Protein AF-A0A1E3P5J4-F1 (afdb_monomer)

Structure (mmCIF, N/CA/C/O backbone):
data_AF-A0A1E3P5J4-F1
#
_entry.id   AF-A0A1E3P5J4-F1
#
loop_
_atom_site.group_PDB
_atom_site.id
_atom_site.type_symbol
_atom_site.label_atom_id
_atom_site.label_alt_id
_atom_site.label_comp_id
_atom_site.label_asym_id
_atom_site.label_entity_id
_atom_site.label_seq_id
_atom_site.pdbx_PDB_ins_code
_atom_site.Cartn_x
_atom_site.Cartn_y
_atom_site.Cartn_z
_atom_site.occupancy
_atom_site.B_iso_or_equiv
_atom_site.auth_seq_id
_atom_site.auth_comp_id
_atom_site.auth_asym_id
_atom_site.auth_atom_id
_atom_site.pdbx_PDB_model_num
ATOM 1 N N . MET A 1 1 ? -17.121 1.566 -19.639 1.00 34.41 1 MET A N 1
ATOM 2 C CA . MET A 1 1 ? -15.953 2.355 -20.087 1.00 34.41 1 MET A CA 1
ATOM 3 C C . MET A 1 1 ? -14.771 1.405 -20.133 1.00 34.41 1 MET A C 1
ATOM 5 O O . MET A 1 1 ? -14.466 0.822 -19.104 1.00 34.41 1 MET A O 1
ATOM 9 N N . ALA A 1 2 ? -14.183 1.159 -21.303 1.00 30.84 2 ALA A N 1
ATOM 10 C CA . ALA A 1 2 ? -12.988 0.322 -21.404 1.00 30.84 2 ALA A CA 1
ATOM 11 C C . ALA A 1 2 ? -11.868 0.930 -20.544 1.00 30.84 2 ALA A C 1
ATOM 13 O O . ALA A 1 2 ? -11.577 2.123 -20.678 1.00 30.84 2 ALA A O 1
ATOM 14 N N . SER A 1 3 ? -11.280 0.140 -19.642 1.00 45.34 3 SER A N 1
ATOM 15 C CA . SER A 1 3 ? -10.138 0.569 -18.835 1.00 45.34 3 SER A CA 1
ATOM 16 C C . SER A 1 3 ? -9.014 1.037 -19.769 1.00 45.34 3 SER A C 1
ATOM 18 O O . SER A 1 3 ? -8.810 0.479 -20.851 1.00 45.34 3 SER A O 1
ATOM 20 N N . GLN A 1 4 ? -8.270 2.080 -19.383 1.00 46.00 4 GLN A N 1
ATOM 21 C CA . GLN A 1 4 ? -7.175 2.638 -20.196 1.00 46.00 4 GLN A CA 1
ATOM 22 C C . GLN A 1 4 ? -6.107 1.591 -20.595 1.00 46.00 4 GLN A C 1
ATOM 24 O O . GLN A 1 4 ? -5.319 1.845 -21.505 1.00 46.00 4 GLN A O 1
ATOM 29 N N . ASN A 1 5 ? -6.124 0.407 -19.974 1.00 42.97 5 ASN A N 1
ATOM 30 C CA . ASN A 1 5 ? -5.279 -0.741 -20.286 1.00 42.97 5 ASN A CA 1
ATOM 31 C C . ASN A 1 5 ? -5.562 -1.359 -21.672 1.00 42.97 5 ASN A C 1
ATOM 33 O O . ASN A 1 5 ? -4.626 -1.811 -22.328 1.00 42.97 5 ASN A O 1
ATOM 37 N N . GLN A 1 6 ? -6.800 -1.320 -22.187 1.00 40.31 6 GLN A N 1
ATOM 38 C CA . GLN A 1 6 ? -7.108 -1.910 -23.504 1.00 40.31 6 GLN A CA 1
ATOM 39 C C . GLN A 1 6 ? -6.470 -1.153 -24.682 1.00 40.31 6 GLN A C 1
ATOM 41 O O . GLN A 1 6 ? -6.195 -1.752 -25.718 1.00 40.31 6 GLN A O 1
ATOM 46 N N . LYS A 1 7 ? -6.167 0.147 -24.534 1.00 42.50 7 LYS A N 1
ATOM 47 C CA . LYS A 1 7 ? -5.576 0.965 -25.614 1.00 42.50 7 LYS A CA 1
ATOM 48 C C . LYS A 1 7 ? -4.136 0.593 -25.982 1.00 42.50 7 LYS A C 1
ATOM 50 O O . LYS A 1 7 ? -3.638 1.076 -26.993 1.00 42.50 7 LYS A O 1
ATOM 55 N N . PHE A 1 8 ? -3.477 -0.241 -25.186 1.00 46.59 8 PHE A N 1
ATOM 56 C CA . PHE A 1 8 ? -2.072 -0.606 -25.372 1.00 46.59 8 PHE A CA 1
ATOM 57 C C . PHE A 1 8 ? -1.866 -2.107 -25.643 1.00 46.59 8 PHE A C 1
ATOM 59 O O . PHE A 1 8 ? -0.727 -2.560 -25.665 1.00 46.59 8 PHE A O 1
ATOM 66 N N . GLY A 1 9 ? -2.941 -2.879 -25.863 1.00 41.19 9 GLY A N 1
ATOM 67 C CA . GLY A 1 9 ? -2.842 -4.312 -26.177 1.00 41.19 9 GLY A CA 1
ATOM 68 C C . GLY A 1 9 ? -2.413 -5.195 -25.000 1.00 41.19 9 GLY A C 1
ATOM 69 O O . GLY A 1 9 ? -1.911 -6.293 -25.216 1.00 41.19 9 GLY A O 1
ATOM 70 N N . PHE A 1 10 ? -2.584 -4.724 -23.761 1.00 56.28 10 PHE A N 1
ATOM 71 C CA . PHE A 1 10 ? -2.204 -5.477 -22.569 1.00 56.28 10 PHE A CA 1
ATOM 72 C C . PHE A 1 10 ? -3.157 -6.645 -22.303 1.00 56.28 10 PHE A C 1
ATOM 74 O O . PHE A 1 10 ? -4.375 -6.457 -22.257 1.00 56.28 10 PHE A O 1
ATOM 81 N N . GLY A 1 11 ? -2.592 -7.824 -22.027 1.00 57.69 11 GLY A N 1
ATOM 82 C CA . GLY A 1 11 ? -3.281 -8.834 -21.230 1.00 57.69 11 GLY A CA 1
ATOM 83 C C . GLY A 1 11 ? -3.571 -8.223 -19.862 1.00 57.69 11 GLY A C 1
ATOM 84 O O . GLY A 1 11 ? -2.660 -7.794 -19.156 1.00 57.69 11 GLY A O 1
ATOM 85 N N . ASN A 1 12 ? -4.846 -8.088 -19.516 1.00 70.00 12 ASN A N 1
ATOM 86 C CA . ASN A 1 12 ? -5.285 -7.394 -18.308 1.00 70.00 12 ASN A CA 1
ATOM 87 C C . ASN A 1 12 ? -5.157 -8.301 -17.070 1.00 70.00 12 ASN A C 1
ATOM 89 O O . ASN A 1 12 ? -6.030 -8.269 -16.227 1.00 70.00 12 ASN A O 1
ATOM 93 N N . GLU A 1 13 ? -4.129 -9.149 -16.992 1.00 88.31 13 GLU A N 1
ATOM 94 C CA . GLU A 1 13 ? -4.057 -10.274 -16.041 1.00 88.31 13 GLU A CA 1
ATOM 95 C C . GLU A 1 13 ? -3.373 -9.911 -14.711 1.00 88.31 13 GLU A C 1
ATOM 97 O O . GLU A 1 13 ? -3.493 -10.639 -13.736 1.00 88.31 13 GLU A O 1
ATOM 102 N N . VAL A 1 14 ? -2.657 -8.780 -14.652 1.00 93.25 14 VAL A N 1
ATOM 103 C CA . VAL A 1 14 ? -1.936 -8.333 -13.441 1.00 93.25 14 VAL A CA 1
ATOM 104 C C . VAL A 1 14 ? -2.546 -7.061 -12.853 1.00 93.25 14 VAL A C 1
ATOM 106 O O . VAL A 1 14 ? -2.815 -6.986 -11.661 1.00 93.25 14 VAL A O 1
ATOM 109 N N . PHE A 1 15 ? -2.780 -6.033 -13.671 1.00 94.50 15 PHE A N 1
ATOM 110 C CA . PHE A 1 15 ? -3.355 -4.760 -13.218 1.00 94.50 15 PHE A CA 1
ATOM 111 C C . PHE A 1 15 ? -4.846 -4.707 -13.535 1.00 94.50 15 PHE A C 1
ATOM 113 O O . PHE A 1 15 ? -5.237 -5.019 -14.657 1.00 94.50 15 PHE A O 1
ATOM 120 N N . GLY A 1 16 ? -5.669 -4.198 -12.615 1.00 94.12 16 GLY A N 1
ATOM 121 C CA . GLY A 1 16 ? -7.100 -4.036 -12.898 1.00 94.12 16 GLY A CA 1
ATOM 122 C C . GLY A 1 16 ? -7.952 -5.278 -12.644 1.00 94.12 16 GLY A C 1
ATOM 123 O O . GLY A 1 16 ? -9.102 -5.291 -13.073 1.00 94.12 16 GLY A O 1
ATOM 124 N N . VAL A 1 17 ? -7.398 -6.314 -12.011 1.00 95.44 17 VAL A N 1
ATOM 125 C CA . VAL A 1 17 ? -8.073 -7.591 -11.722 1.00 95.44 17 VAL A CA 1
ATOM 126 C C . VAL A 1 17 ? -8.110 -7.875 -10.226 1.00 95.44 17 VAL A C 1
ATOM 128 O O . VAL A 1 17 ? -7.337 -7.265 -9.477 1.00 95.44 17 VAL A O 1
ATOM 131 N N . PRO A 1 18 ? -8.996 -8.778 -9.766 1.00 96.25 18 PRO A N 1
ATOM 132 C CA . PRO A 1 18 ? -9.008 -9.224 -8.382 1.00 96.25 18 PRO A CA 1
ATOM 133 C C . PRO A 1 18 ? -7.619 -9.656 -7.902 1.00 96.25 18 PRO A C 1
ATOM 135 O O . PRO A 1 18 ? -6.844 -10.264 -8.642 1.00 96.25 18 PRO A O 1
ATOM 138 N N . LEU A 1 19 ? -7.310 -9.349 -6.640 1.00 96.50 19 LEU A N 1
ATOM 139 C CA . LEU A 1 19 ? -5.984 -9.581 -6.063 1.00 96.50 19 LEU A CA 1
ATOM 140 C C . LEU A 1 19 ? -5.521 -11.041 -6.214 1.00 96.50 19 LEU A C 1
ATOM 142 O O . LEU A 1 19 ? -4.371 -11.276 -6.573 1.00 96.50 19 LEU A O 1
ATOM 146 N N . GLU A 1 20 ? -6.415 -12.003 -5.977 1.00 95.75 20 GLU A N 1
ATOM 147 C CA . GLU A 1 20 ? -6.115 -13.436 -6.097 1.00 95.75 20 GLU A CA 1
ATOM 148 C C . GLU A 1 20 ? -5.715 -13.824 -7.532 1.00 95.75 20 GLU A C 1
ATOM 150 O O . GLU A 1 20 ? -4.772 -14.586 -7.728 1.00 95.75 20 GLU A O 1
ATOM 155 N N . GLU A 1 21 ? -6.382 -13.264 -8.549 1.00 95.50 21 GLU A N 1
ATOM 156 C CA . GLU A 1 21 ? -6.058 -13.518 -9.961 1.00 95.50 21 GLU A CA 1
ATOM 157 C C . GLU A 1 21 ? -4.661 -12.993 -10.308 1.00 95.50 21 GLU A C 1
ATOM 159 O O . GLU A 1 21 ? -3.847 -13.729 -10.862 1.00 95.50 21 GLU A O 1
ATOM 164 N N . SER A 1 22 ? -4.344 -11.763 -9.890 1.00 96.44 22 SER A N 1
ATOM 165 C CA . SER A 1 22 ? -3.014 -11.165 -10.074 1.00 96.44 22 SER A CA 1
ATOM 166 C C . SER A 1 22 ? -1.903 -11.988 -9.401 1.00 96.44 22 SER A C 1
ATOM 168 O O . SER A 1 22 ? -0.845 -12.214 -9.995 1.00 96.44 22 SER A O 1
ATOM 170 N N . ILE A 1 23 ? -2.144 -12.490 -8.181 1.00 96.12 23 ILE A N 1
ATOM 171 C CA . ILE A 1 23 ? -1.198 -13.364 -7.465 1.00 96.12 23 ILE A CA 1
ATOM 172 C C . ILE A 1 23 ? -0.967 -14.664 -8.245 1.00 96.12 23 ILE A C 1
ATOM 174 O O . ILE A 1 23 ? 0.183 -15.057 -8.434 1.00 96.12 23 ILE A O 1
ATOM 178 N N . ASN A 1 24 ? -2.028 -15.301 -8.747 1.00 95.06 24 ASN A N 1
ATOM 179 C CA . ASN A 1 24 ? -1.923 -16.559 -9.494 1.00 95.06 24 ASN A CA 1
ATOM 180 C C . ASN A 1 24 ? -1.138 -16.420 -10.809 1.00 95.06 24 ASN A C 1
ATOM 182 O O . ASN A 1 24 ? -0.525 -17.386 -11.261 1.00 95.06 24 ASN A O 1
ATOM 186 N N . VAL A 1 25 ? -1.127 -15.227 -11.409 1.00 94.75 25 VAL A N 1
ATOM 187 C CA . VAL A 1 25 ? -0.332 -14.929 -12.609 1.00 94.75 25 VAL A CA 1
ATOM 188 C C . VAL A 1 25 ? 1.148 -14.787 -12.262 1.00 94.75 25 VAL A C 1
ATOM 190 O O . VAL A 1 25 ? 2.014 -15.383 -12.910 1.00 94.75 25 VAL A O 1
ATOM 193 N N . ALA A 1 26 ? 1.460 -14.004 -11.230 1.00 93.94 26 ALA A N 1
ATOM 194 C CA . ALA A 1 26 ? 2.830 -13.808 -10.789 1.00 93.94 26 ALA A CA 1
ATOM 195 C C . ALA A 1 26 ? 2.896 -13.484 -9.295 1.00 93.94 26 ALA A C 1
ATOM 197 O O . ALA A 1 26 ? 2.612 -12.364 -8.868 1.00 93.94 26 ALA A O 1
ATOM 198 N N . GLU A 1 27 ? 3.384 -14.442 -8.511 1.00 94.50 27 GLU A N 1
ATOM 199 C CA . GLU A 1 27 ? 3.564 -14.299 -7.069 1.00 94.50 27 GLU A CA 1
ATOM 200 C C . GLU A 1 27 ? 5.027 -14.102 -6.651 1.00 94.50 27 GLU A C 1
ATOM 202 O O . GLU A 1 27 ? 5.975 -14.541 -7.311 1.00 94.50 27 GLU A O 1
ATOM 207 N N . SER A 1 28 ? 5.191 -13.456 -5.502 1.00 92.56 28 SER A N 1
ATOM 208 C CA . SER A 1 28 ? 6.383 -13.506 -4.664 1.00 92.56 28 SER A CA 1
ATOM 209 C C . SER A 1 28 ? 6.003 -14.129 -3.327 1.00 92.56 28 SER A C 1
ATOM 211 O O . SER A 1 28 ? 5.015 -13.725 -2.709 1.00 92.56 28 SER A O 1
ATOM 213 N N . LEU A 1 29 ? 6.817 -15.072 -2.857 1.00 89.25 29 LEU A N 1
ATOM 214 C CA . LEU A 1 29 ? 6.670 -15.640 -1.520 1.00 89.25 29 LEU A CA 1
ATOM 215 C C . LEU A 1 29 ? 7.198 -14.645 -0.488 1.00 89.25 29 LEU A C 1
ATOM 217 O O . LEU A 1 29 ? 8.237 -14.014 -0.711 1.00 89.25 29 LEU A O 1
ATOM 221 N N . ILE A 1 30 ? 6.481 -14.497 0.623 1.00 79.69 30 ILE A N 1
ATOM 222 C CA . ILE A 1 30 ? 6.993 -13.786 1.788 1.00 79.69 30 ILE A CA 1
ATOM 223 C C . ILE A 1 30 ? 7.653 -14.809 2.708 1.00 79.69 30 ILE A C 1
ATOM 225 O O . ILE A 1 30 ? 7.014 -15.780 3.118 1.00 79.69 30 ILE A O 1
ATOM 229 N N . SER A 1 31 ? 8.931 -14.587 2.997 1.00 73.12 31 SER A N 1
ATOM 230 C CA . SER A 1 31 ? 9.792 -15.510 3.731 1.00 73.12 31 SER A CA 1
ATOM 231 C C . SER A 1 31 ? 10.394 -14.806 4.941 1.00 73.12 31 SER A C 1
ATOM 233 O O . SER A 1 31 ? 10.919 -13.701 4.795 1.00 73.12 31 SER A O 1
ATOM 235 N N . VAL A 1 32 ? 10.359 -15.451 6.106 1.00 64.56 32 VAL A N 1
ATOM 236 C CA . VAL A 1 32 ? 11.165 -15.068 7.280 1.00 64.56 32 VAL A CA 1
ATOM 237 C C . VAL A 1 32 ? 12.262 -16.118 7.459 1.00 64.56 32 VAL A C 1
ATOM 239 O O . VAL A 1 32 ? 11.981 -17.296 7.224 1.00 64.56 32 VAL A O 1
ATOM 242 N N . PRO A 1 33 ? 13.499 -15.737 7.828 1.00 55.31 33 PRO A N 1
ATOM 243 C CA . PRO A 1 33 ? 14.499 -16.708 8.261 1.00 55.31 33 PRO A CA 1
ATOM 244 C C . PRO A 1 33 ? 13.927 -17.555 9.402 1.00 55.31 33 PRO A C 1
ATOM 246 O O . PRO A 1 33 ? 13.362 -16.994 10.340 1.00 55.31 33 PRO A O 1
ATOM 249 N N . SER A 1 34 ? 14.028 -18.879 9.310 1.00 62.03 34 SER A N 1
ATOM 250 C CA . SER A 1 34 ? 13.709 -19.751 10.441 1.00 62.03 34 SER A CA 1
ATOM 251 C C . SER A 1 34 ? 14.885 -19.781 11.427 1.00 62.03 34 SER A C 1
ATOM 253 O O . SER A 1 34 ? 15.947 -19.207 11.172 1.00 62.03 34 SER A O 1
ATOM 255 N N . ASP A 1 35 ? 14.723 -20.477 12.555 1.00 65.50 35 ASP A N 1
ATOM 256 C CA . ASP A 1 35 ? 15.822 -20.738 13.497 1.00 65.50 35 ASP A CA 1
ATOM 257 C C . ASP A 1 35 ? 17.003 -21.496 12.849 1.00 65.50 35 ASP A C 1
ATOM 259 O O . ASP A 1 35 ? 18.100 -21.549 13.409 1.00 65.50 35 ASP A O 1
ATOM 263 N N . SER A 1 36 ? 16.801 -22.083 11.662 1.00 61.34 36 SER A N 1
ATOM 264 C CA . SER A 1 36 ? 17.858 -22.692 10.857 1.00 61.34 36 SER A CA 1
ATOM 265 C C . SER A 1 36 ? 18.334 -21.722 9.757 1.00 61.34 36 SER A C 1
ATOM 267 O O . SER A 1 36 ? 17.512 -21.247 8.977 1.00 61.34 36 SER A O 1
ATOM 269 N N . PRO A 1 37 ? 19.652 -21.465 9.620 1.00 57.34 37 PRO A N 1
ATOM 270 C CA . PRO A 1 37 ? 20.205 -20.463 8.692 1.00 57.34 37 PRO A CA 1
ATOM 271 C C . PRO A 1 37 ? 19.852 -20.643 7.207 1.00 57.34 37 PRO A C 1
ATOM 273 O O . PRO A 1 37 ? 19.920 -19.676 6.450 1.00 57.34 37 PRO A O 1
ATOM 276 N N . ASP A 1 38 ? 19.495 -21.865 6.800 1.00 59.72 38 ASP A N 1
ATOM 277 C CA . ASP A 1 38 ? 19.190 -22.240 5.413 1.00 59.72 38 ASP A CA 1
ATOM 278 C C . ASP A 1 38 ? 17.695 -22.512 5.171 1.00 59.72 38 ASP A C 1
ATOM 280 O O . ASP A 1 38 ? 17.310 -22.927 4.076 1.00 59.72 38 ASP A O 1
ATOM 284 N N . ASP A 1 39 ? 16.849 -22.303 6.181 1.00 50.03 39 ASP A N 1
ATOM 285 C CA . ASP A 1 39 ? 15.422 -22.587 6.106 1.00 50.03 39 ASP A CA 1
ATOM 286 C C . ASP A 1 39 ? 14.608 -21.303 6.287 1.00 50.03 39 ASP A C 1
ATOM 288 O O . ASP A 1 39 ? 14.939 -20.408 7.068 1.00 50.03 39 ASP A O 1
ATOM 292 N N . PHE A 1 40 ? 13.547 -21.185 5.499 1.00 57.50 40 PHE A N 1
ATOM 293 C CA . PHE A 1 40 ? 12.724 -19.989 5.435 1.00 57.50 40 PHE A CA 1
ATOM 294 C C . PHE A 1 40 ? 11.270 -20.374 5.644 1.00 57.50 40 PHE A C 1
ATOM 296 O O . PHE A 1 40 ? 10.701 -21.155 4.881 1.00 57.50 40 PHE A O 1
ATOM 303 N N . ILE A 1 41 ? 10.629 -19.763 6.636 1.00 58.44 41 ILE A N 1
ATOM 304 C CA . ILE A 1 41 ? 9.197 -19.941 6.843 1.00 58.44 41 ILE A CA 1
ATOM 305 C C . ILE A 1 41 ? 8.468 -19.059 5.831 1.00 58.44 41 ILE A C 1
ATOM 307 O O . ILE A 1 41 ? 8.491 -17.827 5.913 1.00 58.44 41 ILE A O 1
ATOM 311 N N . HIS A 1 42 ? 7.819 -19.699 4.858 1.00 64.38 42 HIS A N 1
ATOM 312 C CA . HIS A 1 42 ? 6.932 -19.031 3.911 1.00 64.38 42 HIS A CA 1
ATOM 313 C C . HIS A 1 42 ? 5.567 -18.788 4.564 1.00 64.38 42 HIS A C 1
ATOM 315 O O . HIS A 1 42 ? 4.799 -19.725 4.772 1.00 64.38 42 HIS A O 1
ATOM 321 N N . TYR A 1 43 ? 5.239 -17.534 4.871 1.00 72.00 43 TYR A N 1
ATOM 322 C CA . TYR A 1 43 ? 4.004 -17.186 5.593 1.00 72.00 43 TYR A CA 1
ATOM 323 C C . TYR A 1 43 ? 2.931 -16.535 4.708 1.00 72.00 43 TYR A C 1
ATOM 325 O O . TYR A 1 43 ? 1.805 -16.281 5.152 1.00 72.00 43 TYR A O 1
ATOM 333 N N . GLY A 1 44 ? 3.227 -16.303 3.426 1.00 83.75 44 GLY A N 1
ATOM 334 C CA . GLY A 1 44 ? 2.209 -15.873 2.478 1.00 83.75 44 GLY A CA 1
ATOM 335 C C . GLY A 1 44 ? 2.689 -15.599 1.067 1.00 83.75 44 GLY A C 1
ATOM 336 O O . GLY A 1 44 ? 3.877 -15.698 0.763 1.00 83.75 44 GLY A O 1
ATOM 337 N N . ARG A 1 45 ? 1.730 -15.264 0.202 1.00 93.00 45 ARG A N 1
ATOM 338 C CA . ARG A 1 45 ? 1.952 -14.973 -1.216 1.00 93.00 45 ARG A CA 1
ATOM 339 C C . ARG A 1 45 ? 1.410 -13.582 -1.504 1.00 93.00 45 ARG A C 1
ATOM 341 O O . ARG A 1 45 ? 0.322 -13.228 -1.061 1.00 93.00 45 ARG A O 1
ATOM 348 N N . ILE A 1 46 ? 2.189 -12.787 -2.220 1.00 96.38 46 ILE A N 1
ATOM 349 C CA . ILE A 1 46 ? 1.809 -11.439 -2.652 1.00 96.38 46 ILE A CA 1
ATOM 350 C C . ILE A 1 46 ? 2.112 -11.278 -4.139 1.00 96.38 46 ILE A C 1
ATOM 352 O O . ILE A 1 46 ? 2.908 -12.047 -4.681 1.00 96.38 46 ILE A O 1
ATOM 356 N N . PRO A 1 47 ? 1.546 -10.266 -4.815 1.00 97.44 47 PRO A N 1
ATOM 357 C CA . PRO A 1 47 ? 1.874 -10.000 -6.209 1.00 97.44 47 PRO A CA 1
ATOM 358 C C . PRO A 1 47 ? 3.378 -9.770 -6.380 1.00 97.44 47 PRO A C 1
ATOM 360 O O . PRO A 1 47 ? 3.989 -8.993 -5.637 1.00 97.44 47 PRO A O 1
ATOM 363 N N . LEU A 1 48 ? 3.978 -10.410 -7.384 1.00 96.81 48 LEU A N 1
ATOM 364 C CA . LEU A 1 48 ? 5.417 -10.356 -7.650 1.00 96.81 48 LEU A CA 1
ATOM 365 C C . LEU A 1 48 ? 5.929 -8.918 -7.753 1.00 96.81 48 LEU A C 1
ATOM 367 O O . LEU A 1 48 ? 6.988 -8.595 -7.213 1.00 96.81 48 LEU A O 1
ATOM 371 N N . LEU A 1 49 ? 5.165 -8.041 -8.410 1.00 97.25 49 LEU A N 1
ATOM 372 C CA . LEU A 1 49 ? 5.527 -6.633 -8.554 1.00 97.25 49 LEU A CA 1
ATOM 373 C C . LEU A 1 49 ? 5.630 -5.922 -7.203 1.00 97.25 49 LEU A C 1
ATOM 375 O O . LEU A 1 49 ? 6.526 -5.100 -7.025 1.00 97.25 49 LEU A O 1
ATOM 379 N N . VAL A 1 50 ? 4.755 -6.250 -6.245 1.00 97.94 50 VAL A N 1
ATOM 380 C CA . VAL A 1 50 ? 4.771 -5.652 -4.905 1.00 97.94 50 VAL A CA 1
ATOM 381 C C . VAL A 1 50 ? 6.011 -6.133 -4.159 1.00 97.94 50 VAL A C 1
ATOM 383 O O . VAL A 1 50 ? 6.736 -5.305 -3.613 1.00 97.94 50 VAL A O 1
ATOM 386 N N . GLY A 1 51 ? 6.319 -7.433 -4.225 1.00 96.44 51 GLY A N 1
ATOM 387 C CA . GLY A 1 51 ? 7.526 -8.004 -3.621 1.00 96.44 51 GLY A CA 1
ATOM 388 C C . GLY A 1 51 ? 8.825 -7.429 -4.202 1.00 96.44 51 GLY A C 1
ATOM 389 O O . GLY A 1 51 ? 9.696 -6.977 -3.457 1.00 96.44 51 GLY A O 1
ATOM 390 N N . LYS A 1 52 ? 8.950 -7.374 -5.536 1.00 97.31 52 LYS A N 1
ATOM 391 C CA . LYS A 1 52 ? 10.137 -6.833 -6.227 1.00 97.31 52 LYS A CA 1
ATOM 392 C C . LYS A 1 52 ? 10.326 -5.340 -5.981 1.00 97.31 52 LYS A C 1
ATOM 394 O O . LYS A 1 52 ? 11.436 -4.920 -5.659 1.00 97.31 52 LYS A O 1
ATOM 399 N N . CYS A 1 53 ? 9.263 -4.542 -6.110 1.00 98.25 53 CYS A N 1
ATOM 400 C CA . CYS A 1 53 ? 9.330 -3.111 -5.819 1.00 98.25 53 CYS A CA 1
ATOM 401 C C . CYS A 1 53 ? 9.648 -2.875 -4.342 1.00 98.25 53 CYS A C 1
ATOM 403 O O . CYS A 1 53 ? 10.516 -2.069 -4.030 1.00 98.25 53 CYS A O 1
ATOM 405 N N . GLY A 1 54 ? 8.987 -3.594 -3.432 1.00 97.44 54 GLY A N 1
ATOM 406 C CA . GLY A 1 54 ? 9.199 -3.444 -1.998 1.00 97.44 54 GLY A CA 1
ATOM 407 C C . GLY A 1 54 ? 10.619 -3.809 -1.566 1.00 97.44 54 GLY A C 1
ATOM 408 O O . GLY A 1 54 ? 11.218 -3.070 -0.793 1.00 97.44 54 GLY A O 1
ATOM 409 N N . SER A 1 55 ? 11.209 -4.871 -2.124 1.00 96.19 55 SER A N 1
ATOM 410 C CA . SER A 1 55 ? 12.617 -5.224 -1.887 1.00 96.19 55 SER A CA 1
ATOM 411 C C . SER A 1 55 ? 13.573 -4.105 -2.325 1.00 96.19 55 SER A C 1
ATOM 413 O O . SER A 1 55 ? 14.394 -3.653 -1.527 1.00 96.19 55 SER A O 1
ATOM 415 N N . TYR A 1 56 ? 13.403 -3.580 -3.541 1.00 98.06 56 TYR A N 1
ATOM 416 C CA . TYR A 1 56 ? 14.217 -2.469 -4.045 1.00 98.06 56 TYR A CA 1
ATOM 417 C C . TYR A 1 56 ? 14.051 -1.185 -3.215 1.00 98.06 56 TYR A C 1
ATOM 419 O O . TYR A 1 56 ? 15.020 -0.483 -2.920 1.00 98.06 56 TYR A O 1
ATOM 427 N N . LEU A 1 57 ? 12.823 -0.897 -2.777 1.00 98.25 57 LEU A N 1
ATOM 428 C CA . LEU A 1 57 ? 12.511 0.226 -1.896 1.00 98.25 57 LEU A CA 1
ATOM 429 C C . LEU A 1 57 ? 13.165 0.086 -0.517 1.00 98.25 57 LEU A C 1
ATOM 431 O O . LEU A 1 57 ? 13.725 1.064 -0.023 1.00 98.25 57 LEU A O 1
ATOM 435 N N . LYS A 1 58 ? 13.136 -1.105 0.089 1.00 96.12 58 LYS A N 1
ATOM 436 C CA . LYS A 1 58 ? 13.817 -1.371 1.366 1.00 96.12 58 LYS A CA 1
ATOM 437 C C . LYS A 1 58 ? 15.335 -1.204 1.235 1.00 96.12 58 LYS A C 1
ATOM 439 O O . LYS A 1 58 ? 15.960 -0.660 2.137 1.00 96.12 58 LYS A O 1
ATOM 444 N N . GLU A 1 59 ? 15.922 -1.607 0.108 1.00 96.69 59 GLU A N 1
ATOM 445 C CA . GLU A 1 59 ? 17.370 -1.504 -0.113 1.00 96.69 59 GLU A CA 1
ATOM 446 C C . GLU A 1 59 ? 17.841 -0.065 -0.388 1.00 96.69 59 GLU A C 1
ATOM 448 O O . GLU A 1 59 ? 18.866 0.366 0.140 1.00 96.69 59 GLU A O 1
ATOM 453 N N . LYS A 1 60 ? 17.125 0.688 -1.234 1.00 97.69 60 LYS A N 1
ATOM 454 C CA . LYS A 1 60 ? 17.604 1.983 -1.761 1.00 97.69 60 LYS A CA 1
ATOM 455 C C . LYS A 1 60 ? 16.786 3.197 -1.322 1.00 97.69 60 LYS A C 1
ATOM 457 O O . LYS A 1 60 ? 17.242 4.324 -1.485 1.00 97.69 60 LYS A O 1
ATOM 462 N N . GLY A 1 61 ? 15.571 2.999 -0.819 1.00 97.31 61 GLY A N 1
ATOM 463 C CA . GLY A 1 61 ? 14.585 4.068 -0.637 1.00 97.31 61 GLY A CA 1
ATOM 464 C C . GLY A 1 61 ? 14.483 4.639 0.773 1.00 97.31 61 GLY A C 1
ATOM 465 O O . GLY A 1 61 ? 13.949 5.734 0.922 1.00 97.31 61 GLY A O 1
ATOM 466 N N . LEU A 1 62 ? 14.972 3.940 1.804 1.00 97.62 62 LEU A N 1
ATOM 467 C CA . LEU A 1 62 ? 14.674 4.247 3.216 1.00 97.62 62 LEU A CA 1
ATOM 468 C C . LEU A 1 62 ? 14.996 5.681 3.657 1.00 97.62 62 LEU A C 1
ATOM 470 O O . LEU A 1 62 ? 14.327 6.199 4.548 1.00 97.62 62 LEU A O 1
ATOM 474 N N . LYS A 1 63 ? 15.995 6.313 3.034 1.00 97.56 63 LYS A N 1
ATOM 475 C CA . LYS A 1 63 ? 16.455 7.678 3.343 1.00 97.56 63 LYS A CA 1
ATOM 476 C C . LYS A 1 63 ? 16.123 8.699 2.252 1.00 97.56 63 LYS A C 1
ATOM 478 O O . LYS A 1 63 ? 16.591 9.827 2.309 1.00 97.56 63 LYS A O 1
ATOM 483 N N . VAL A 1 64 ? 15.365 8.305 1.229 1.00 98.31 64 VAL A N 1
ATOM 484 C CA . VAL A 1 64 ? 15.033 9.190 0.108 1.00 98.31 64 VAL A CA 1
ATOM 485 C C . VAL A 1 64 ? 13.860 10.080 0.494 1.00 98.31 64 VAL A C 1
ATOM 487 O O . VAL A 1 64 ? 12.763 9.593 0.769 1.00 98.31 64 VAL A O 1
ATOM 490 N N . GLU A 1 65 ? 14.089 11.391 0.491 1.00 98.06 65 GLU A N 1
ATOM 491 C CA . GLU A 1 65 ? 13.080 12.381 0.859 1.00 98.06 65 GLU A CA 1
ATOM 492 C C . GLU A 1 65 ? 11.799 12.255 0.025 1.00 98.06 65 GLU A C 1
ATOM 494 O O . GLU A 1 65 ? 11.810 12.162 -1.205 1.00 98.06 65 GLU A O 1
ATOM 499 N N . GLY A 1 66 ? 10.654 12.276 0.706 1.00 96.88 66 GLY A N 1
ATOM 500 C CA . GLY A 1 66 ? 9.350 12.223 0.060 1.00 96.88 66 GLY A CA 1
ATOM 501 C C . GLY A 1 66 ? 9.072 10.909 -0.671 1.00 96.88 66 GLY A C 1
ATOM 502 O O . GLY A 1 66 ? 8.282 10.909 -1.620 1.00 96.88 66 GLY A O 1
ATOM 503 N N . ILE A 1 67 ? 9.695 9.796 -0.275 1.00 98.19 67 ILE A N 1
ATOM 504 C CA . ILE A 1 67 ? 9.364 8.471 -0.809 1.00 98.19 67 ILE A CA 1
ATOM 505 C C . ILE A 1 67 ? 7.855 8.182 -0.687 1.00 98.19 67 ILE A C 1
ATOM 507 O O . ILE A 1 67 ? 7.196 8.623 0.248 1.00 98.19 67 ILE A O 1
ATOM 511 N N . PHE A 1 68 ? 7.268 7.524 -1.692 1.00 98.00 68 PHE A N 1
ATOM 512 C CA . PHE A 1 68 ? 5.813 7.395 -1.918 1.00 98.00 68 PHE A CA 1
ATOM 513 C C . PHE A 1 68 ? 5.023 8.687 -2.163 1.00 98.00 68 PHE A C 1
ATOM 515 O O . PHE A 1 68 ? 3.968 8.607 -2.788 1.00 98.00 68 PHE A O 1
ATOM 522 N N . ARG A 1 69 ? 5.495 9.867 -1.747 1.00 97.88 69 ARG A N 1
ATOM 523 C CA . ARG A 1 69 ? 4.861 11.159 -2.060 1.00 97.88 69 ARG A CA 1
ATOM 524 C C . ARG A 1 69 ? 5.240 11.632 -3.460 1.00 97.88 69 ARG A C 1
ATOM 526 O O . ARG A 1 69 ? 4.367 11.888 -4.288 1.00 97.88 69 ARG A O 1
ATOM 533 N N . VAL A 1 70 ? 6.541 11.721 -3.727 1.00 97.94 70 VAL A N 1
ATOM 534 C CA . VAL A 1 70 ? 7.098 12.167 -5.008 1.00 97.94 70 VAL A CA 1
ATOM 535 C C . VAL A 1 70 ? 6.797 11.128 -6.086 1.00 97.94 70 VAL A C 1
ATOM 537 O O . VAL A 1 70 ? 7.033 9.930 -5.909 1.00 97.94 70 VAL A O 1
ATOM 540 N N . ALA A 1 71 ? 6.244 11.591 -7.206 1.00 96.75 71 ALA A N 1
ATOM 541 C CA . ALA A 1 71 ? 5.921 10.741 -8.340 1.00 96.75 71 ALA A CA 1
ATOM 542 C C . ALA A 1 71 ? 7.180 10.364 -9.132 1.00 96.75 71 ALA A C 1
ATOM 544 O O . ALA A 1 71 ? 8.041 11.200 -9.398 1.00 96.75 71 ALA A O 1
ATOM 545 N N . GLY A 1 72 ? 7.245 9.102 -9.550 1.00 97.56 72 GLY A N 1
ATOM 546 C CA . GLY A 1 72 ? 8.211 8.638 -10.538 1.00 97.56 72 GLY A CA 1
ATOM 547 C C . GLY A 1 72 ? 7.915 9.201 -11.928 1.00 97.56 72 GLY A C 1
ATOM 548 O O . GLY A 1 72 ? 6.831 9.728 -12.201 1.00 97.56 72 GLY A O 1
ATOM 549 N N . ALA A 1 73 ? 8.868 9.057 -12.843 1.00 98.00 73 ALA A N 1
ATOM 550 C CA . ALA A 1 73 ? 8.696 9.503 -14.215 1.00 98.00 73 ALA A CA 1
ATOM 551 C C . ALA A 1 73 ? 7.618 8.664 -14.912 1.00 98.00 73 ALA A C 1
ATOM 553 O O . ALA A 1 73 ? 7.756 7.452 -15.070 1.00 98.00 73 ALA A O 1
ATOM 554 N N . SER A 1 74 ? 6.568 9.327 -15.408 1.00 96.12 74 SER A N 1
ATOM 555 C CA . SER A 1 74 ? 5.409 8.678 -16.044 1.00 96.12 74 SER A CA 1
ATOM 556 C C . SER A 1 74 ? 5.797 7.667 -17.132 1.00 96.12 74 SER A C 1
ATOM 558 O O . SER A 1 74 ? 5.226 6.580 -17.194 1.00 96.12 74 SER A O 1
ATOM 560 N N . ARG A 1 75 ? 6.814 7.985 -17.948 1.00 97.56 75 ARG A N 1
ATOM 561 C CA . ARG A 1 75 ? 7.353 7.069 -18.966 1.00 97.56 75 ARG A CA 1
ATOM 562 C C . ARG A 1 75 ? 7.898 5.777 -18.347 1.00 97.56 75 ARG A C 1
ATOM 564 O O . ARG A 1 75 ? 7.484 4.706 -18.770 1.00 97.56 75 ARG A O 1
ATOM 571 N N . ARG A 1 76 ? 8.766 5.878 -17.336 1.00 98.12 76 ARG A N 1
ATOM 572 C CA . ARG A 1 76 ? 9.382 4.713 -16.682 1.00 98.12 76 ARG A CA 1
ATOM 573 C C . ARG A 1 76 ? 8.371 3.904 -15.877 1.00 98.12 76 ARG A C 1
ATOM 575 O O . ARG A 1 76 ? 8.420 2.687 -15.897 1.00 98.12 76 ARG A O 1
ATOM 582 N N . VAL A 1 77 ? 7.399 4.551 -15.233 1.00 98.00 77 VAL A N 1
ATOM 583 C CA . VAL A 1 77 ? 6.318 3.836 -14.529 1.00 98.00 77 VAL A CA 1
ATOM 584 C C . VAL A 1 77 ? 5.454 3.032 -15.507 1.00 98.00 77 VAL A C 1
ATOM 586 O O . VAL A 1 77 ? 5.080 1.905 -15.198 1.00 98.00 77 VAL A O 1
ATOM 589 N N . LYS A 1 78 ? 5.155 3.574 -16.696 1.00 96.00 78 LYS A N 1
ATOM 590 C CA . LYS A 1 78 ? 4.453 2.827 -17.756 1.00 96.00 78 LYS A CA 1
ATOM 591 C C . LYS A 1 78 ? 5.291 1.671 -18.299 1.00 96.00 78 LYS A C 1
ATOM 593 O O . LYS A 1 78 ? 4.745 0.608 -18.562 1.00 96.00 78 LYS A O 1
ATOM 598 N N . GLU A 1 79 ? 6.594 1.873 -18.449 1.00 96.94 79 GLU A N 1
ATOM 599 C CA . GLU A 1 79 ? 7.527 0.823 -18.861 1.00 96.94 79 GLU A CA 1
ATOM 600 C C . GLU A 1 79 ? 7.597 -0.307 -17.827 1.00 96.94 79 GLU A C 1
ATOM 602 O O . GLU A 1 79 ? 7.434 -1.469 -18.180 1.00 96.94 79 GLU A O 1
ATOM 607 N N . LEU A 1 80 ? 7.704 0.020 -16.536 1.00 97.81 80 LEU A N 1
ATOM 608 C CA . LEU A 1 80 ? 7.623 -0.971 -15.463 1.00 97.81 80 LEU A CA 1
ATOM 609 C C . LEU A 1 80 ? 6.274 -1.698 -15.474 1.00 97.81 80 LEU A C 1
ATOM 611 O O . LEU A 1 80 ? 6.245 -2.921 -15.388 1.00 97.81 80 LEU A O 1
ATOM 615 N N . GLN A 1 81 ? 5.160 -0.977 -15.632 1.00 96.50 81 GLN A N 1
ATOM 616 C CA . GLN A 1 81 ? 3.837 -1.595 -15.760 1.00 96.50 81 GLN A CA 1
ATOM 617 C C . GLN A 1 81 ? 3.801 -2.598 -16.925 1.00 96.50 81 GLN A C 1
ATOM 619 O O . GLN A 1 81 ? 3.280 -3.698 -16.754 1.00 96.50 81 GLN A O 1
ATOM 624 N N . TYR A 1 82 ? 4.391 -2.252 -18.075 1.00 94.25 82 TYR A N 1
ATOM 625 C CA . TYR A 1 82 ? 4.529 -3.158 -19.217 1.00 94.25 82 TYR A CA 1
ATOM 626 C C . TYR A 1 82 ? 5.350 -4.400 -18.844 1.00 94.25 82 TYR A C 1
ATOM 628 O O . TYR A 1 82 ? 4.885 -5.521 -19.042 1.00 94.25 82 TYR A O 1
ATOM 636 N N . ILE A 1 83 ? 6.527 -4.220 -18.239 1.00 95.81 83 ILE A N 1
ATOM 637 C CA . ILE A 1 83 ? 7.422 -5.322 -17.854 1.00 95.81 83 ILE A CA 1
ATOM 638 C C . ILE A 1 83 ? 6.728 -6.294 -16.890 1.00 95.81 83 ILE A C 1
ATOM 640 O O . ILE A 1 83 ? 6.778 -7.506 -17.095 1.00 95.81 83 ILE A O 1
ATOM 644 N N . PHE A 1 84 ? 6.038 -5.778 -15.871 1.00 96.62 84 PHE A N 1
ATOM 645 C CA . PHE A 1 84 ? 5.316 -6.597 -14.894 1.00 96.62 84 PHE A CA 1
ATOM 646 C C . PHE A 1 84 ? 4.019 -7.214 -15.434 1.00 96.62 84 PHE A C 1
ATOM 648 O O . PHE A 1 84 ? 3.464 -8.086 -14.778 1.00 96.62 84 PHE A O 1
ATOM 655 N N . SER A 1 85 ? 3.552 -6.807 -16.618 1.00 94.75 85 SER A N 1
ATOM 656 C CA . SER A 1 85 ? 2.377 -7.393 -17.285 1.00 94.75 85 SER A CA 1
ATOM 657 C C . SER A 1 85 ? 2.750 -8.341 -18.432 1.00 94.75 85 SER A C 1
ATOM 659 O O . SER A 1 85 ? 1.860 -8.886 -19.077 1.00 94.75 85 SER A O 1
ATOM 661 N N . THR A 1 86 ? 4.044 -8.514 -18.730 1.00 92.19 86 THR A N 1
ATOM 662 C CA . THR A 1 86 ? 4.500 -9.263 -19.910 1.00 92.19 86 THR A CA 1
ATOM 663 C C . THR A 1 86 ? 4.977 -10.674 -19.531 1.00 92.19 86 THR A C 1
ATOM 665 O O . THR A 1 86 ? 5.974 -10.801 -18.807 1.00 92.19 86 THR A O 1
ATOM 668 N N . PRO A 1 87 ? 4.330 -11.742 -20.037 1.00 91.56 87 PRO A N 1
ATOM 669 C CA . PRO A 1 87 ? 4.811 -13.110 -19.867 1.00 91.56 87 PRO A CA 1
ATOM 670 C C . PRO A 1 87 ? 6.116 -13.372 -20.641 1.00 91.56 87 PRO A C 1
ATOM 672 O O . PRO A 1 87 ? 6.437 -12.658 -21.592 1.00 91.56 87 PRO A O 1
ATOM 675 N N . PRO A 1 88 ? 6.867 -14.431 -20.288 1.00 90.81 88 PRO A N 1
ATOM 676 C CA . PRO A 1 88 ? 6.637 -15.330 -19.150 1.00 90.81 88 PRO A CA 1
ATOM 677 C C . PRO A 1 88 ? 7.252 -14.805 -17.843 1.00 90.81 88 PRO A C 1
ATOM 679 O O . PRO A 1 88 ? 7.034 -15.368 -16.773 1.00 90.81 88 PRO A O 1
ATOM 682 N N . GLU A 1 89 ? 8.066 -13.753 -17.927 1.00 92.19 89 GLU A N 1
ATOM 683 C CA . GLU A 1 89 ? 8.908 -13.322 -16.815 1.00 92.19 89 GLU A CA 1
ATOM 684 C C . GLU A 1 89 ? 8.157 -12.450 -15.812 1.00 92.19 89 GLU A C 1
ATOM 686 O O . GLU A 1 89 ? 8.514 -12.480 -14.640 1.00 92.19 89 GLU A O 1
ATOM 691 N N . TYR A 1 90 ? 7.164 -11.656 -16.234 1.00 94.75 90 TYR A N 1
ATOM 692 C CA . TYR A 1 90 ? 6.413 -10.738 -15.363 1.00 94.75 90 TYR A CA 1
ATOM 693 C C . T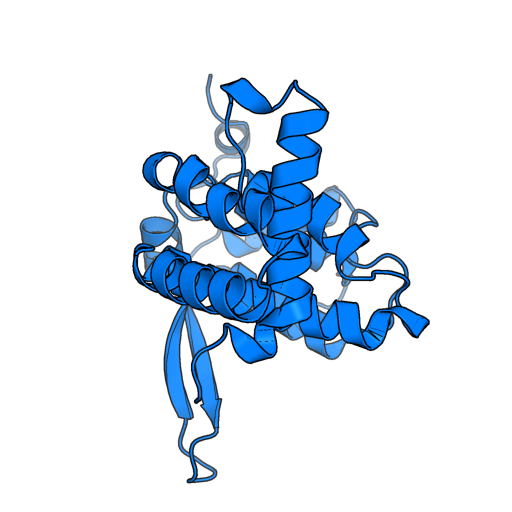YR A 1 90 ? 7.324 -9.898 -14.443 1.00 94.75 90 TYR A C 1
ATOM 695 O O . TYR A 1 90 ? 7.035 -9.673 -13.271 1.00 94.75 90 TYR A O 1
ATOM 703 N N . GLY A 1 91 ? 8.490 -9.478 -14.944 1.00 94.88 91 GLY A N 1
ATOM 704 C CA . GLY A 1 91 ? 9.482 -8.726 -14.169 1.00 94.88 91 GLY A CA 1
ATOM 705 C C . GLY A 1 91 ? 10.330 -9.534 -13.170 1.00 94.88 91 GLY A C 1
ATOM 706 O O . GLY A 1 91 ? 11.102 -8.928 -12.427 1.00 94.88 91 GLY A O 1
ATOM 707 N N . ARG A 1 92 ? 10.284 -10.878 -13.150 1.00 94.31 92 ARG A N 1
ATOM 708 C CA . ARG A 1 92 ? 11.151 -11.722 -12.285 1.00 94.31 92 ARG A CA 1
ATOM 709 C C . ARG A 1 92 ? 12.637 -11.383 -12.433 1.00 94.31 92 ARG A C 1
ATOM 711 O O . ARG A 1 92 ? 13.348 -11.317 -11.425 1.00 94.31 92 ARG A O 1
ATOM 718 N N . LYS A 1 93 ? 13.074 -11.135 -13.672 1.00 94.38 93 LYS A N 1
ATOM 719 C CA . LYS A 1 93 ? 14.449 -10.778 -14.067 1.00 94.38 93 LYS A CA 1
ATOM 720 C C . LYS A 1 93 ? 14.662 -9.272 -14.284 1.00 94.38 93 LYS A C 1
ATOM 722 O O . LYS A 1 93 ? 15.630 -8.889 -14.934 1.00 94.38 93 LYS A O 1
ATOM 727 N N . LEU A 1 94 ? 13.757 -8.419 -13.793 1.00 96.50 94 LEU A N 1
ATOM 728 C CA . LEU A 1 94 ? 13.903 -6.968 -13.923 1.00 96.50 94 LEU A CA 1
ATOM 729 C C . LEU A 1 94 ? 15.236 -6.508 -13.313 1.00 96.50 94 LEU A C 1
ATOM 731 O O . LEU A 1 94 ? 15.516 -6.792 -12.147 1.00 96.50 94 LEU A O 1
ATOM 735 N N . ASN A 1 95 ? 16.009 -5.758 -14.097 1.00 95.31 95 ASN A N 1
ATOM 736 C CA . ASN A 1 95 ? 17.123 -4.955 -13.609 1.00 95.31 95 ASN A CA 1
ATOM 737 C C . ASN A 1 95 ? 16.620 -3.531 -13.320 1.00 95.31 95 ASN A C 1
ATOM 739 O O . ASN A 1 95 ? 15.931 -2.935 -14.147 1.00 95.31 95 ASN A O 1
ATOM 743 N N . TRP A 1 96 ? 16.961 -3.003 -12.148 1.00 97.50 96 TRP A N 1
ATOM 744 C CA . TRP A 1 96 ? 16.582 -1.659 -11.717 1.00 97.50 96 TRP A CA 1
ATOM 745 C C . TRP A 1 96 ? 17.470 -0.549 -12.301 1.00 97.50 96 TRP A C 1
ATOM 747 O O . TRP A 1 96 ? 17.176 0.625 -12.080 1.00 97.50 96 TRP A O 1
ATOM 757 N N . ASP A 1 97 ? 18.517 -0.882 -13.060 1.00 96.06 97 ASP A N 1
ATOM 758 C CA . ASP A 1 97 ? 19.350 0.102 -13.756 1.00 96.06 97 ASP A CA 1
ATOM 759 C C . ASP A 1 97 ? 18.501 1.035 -14.636 1.00 96.06 97 ASP A C 1
ATOM 761 O O . ASP A 1 97 ? 17.720 0.604 -15.483 1.00 96.06 97 ASP A O 1
ATOM 765 N N . GLY A 1 98 ? 18.649 2.344 -14.419 1.00 96.00 98 GLY A N 1
ATOM 766 C CA . GLY A 1 98 ? 17.871 3.376 -15.115 1.00 96.00 98 GLY A CA 1
ATOM 767 C C . GLY A 1 98 ? 16.500 3.687 -14.498 1.00 96.00 98 GLY A C 1
ATOM 768 O O . GLY A 1 98 ? 15.853 4.651 -14.917 1.00 96.00 98 GLY A O 1
ATOM 769 N N . TYR A 1 99 ? 16.080 2.943 -13.472 1.00 98.38 99 TYR A N 1
ATOM 770 C CA . TYR A 1 99 ? 14.886 3.212 -12.674 1.00 98.38 99 TYR A CA 1
ATOM 771 C C . TYR A 1 99 ? 15.246 3.809 -11.311 1.00 98.38 99 TYR A C 1
ATOM 773 O O . TYR A 1 99 ? 16.362 3.689 -10.814 1.00 98.38 99 TYR A O 1
ATOM 781 N N . THR A 1 100 ? 14.276 4.487 -10.703 1.00 98.44 100 THR A N 1
ATOM 782 C CA . THR A 1 100 ? 14.415 5.126 -9.390 1.00 98.44 100 THR A CA 1
ATOM 783 C C . THR A 1 100 ? 13.441 4.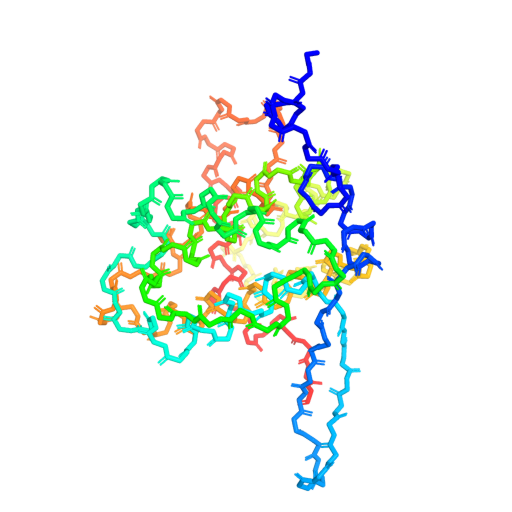530 -8.381 1.00 98.44 100 THR A C 1
ATOM 785 O O . THR A 1 100 ? 12.397 3.977 -8.741 1.00 98.44 100 THR A O 1
ATOM 788 N N . VAL A 1 101 ? 13.714 4.731 -7.091 1.00 98.44 101 VAL A N 1
ATOM 789 C CA . VAL A 1 101 ? 12.790 4.349 -6.010 1.00 98.44 101 VAL A CA 1
ATOM 790 C C . VAL A 1 101 ? 11.420 5.030 -6.129 1.00 98.44 101 VAL A C 1
ATOM 792 O O . VAL A 1 101 ? 10.405 4.433 -5.786 1.00 98.44 101 VAL A O 1
ATOM 795 N N . HIS A 1 102 ? 11.342 6.240 -6.694 1.00 98.56 102 HIS A N 1
ATOM 796 C CA . HIS A 1 102 ? 10.063 6.914 -6.939 1.00 98.56 102 HIS A CA 1
ATOM 797 C C . HIS A 1 102 ? 9.240 6.225 -8.035 1.00 98.56 102 HIS A C 1
ATOM 799 O O . HIS A 1 102 ? 8.007 6.236 -7.967 1.00 98.56 102 HIS A O 1
ATOM 805 N N . ASP A 1 103 ? 9.893 5.598 -9.020 1.00 98.62 103 ASP A N 1
ATOM 806 C CA . ASP A 1 103 ? 9.212 4.817 -10.057 1.00 98.62 103 ASP A CA 1
ATOM 807 C C . ASP A 1 103 ? 8.611 3.542 -9.454 1.00 98.62 103 ASP A C 1
ATOM 809 O O . ASP A 1 103 ? 7.422 3.284 -9.645 1.00 98.62 103 ASP A O 1
ATOM 813 N N . ALA A 1 104 ? 9.387 2.815 -8.640 1.00 98.62 104 ALA A N 1
ATOM 814 C CA . ALA A 1 104 ? 8.925 1.628 -7.916 1.00 98.62 104 ALA A CA 1
ATOM 815 C C . ALA A 1 104 ? 7.773 1.949 -6.945 1.00 98.62 104 ALA A C 1
ATOM 817 O O . ALA A 1 104 ? 6.725 1.301 -6.971 1.00 98.62 104 ALA A O 1
ATOM 818 N N . ALA A 1 105 ? 7.917 3.006 -6.139 1.00 98.56 105 ALA A N 1
ATOM 819 C CA . ALA A 1 105 ? 6.874 3.476 -5.227 1.00 98.56 105 ALA A CA 1
ATOM 820 C C . ALA A 1 105 ? 5.595 3.884 -5.977 1.00 98.56 105 ALA A C 1
ATOM 822 O O . ALA A 1 105 ? 4.480 3.581 -5.551 1.00 98.56 105 ALA A O 1
ATOM 823 N N . SER A 1 106 ? 5.737 4.554 -7.123 1.00 98.62 106 SER A N 1
ATOM 824 C CA . SER A 1 106 ? 4.597 4.936 -7.961 1.00 98.62 106 SER A CA 1
ATOM 825 C C . SER A 1 106 ? 3.916 3.739 -8.610 1.00 98.62 106 SER A C 1
ATOM 827 O O . SER A 1 106 ? 2.699 3.775 -8.785 1.00 98.62 106 SER A O 1
ATOM 829 N N . LEU A 1 107 ? 4.665 2.685 -8.936 1.00 98.50 107 LEU A N 1
ATOM 830 C CA . LEU A 1 107 ? 4.098 1.456 -9.472 1.00 98.50 107 LEU A CA 1
ATOM 831 C C . LEU A 1 107 ? 3.275 0.699 -8.424 1.00 98.50 107 LEU A C 1
ATOM 833 O O . LEU A 1 107 ? 2.164 0.292 -8.747 1.00 98.50 107 LEU A O 1
ATOM 837 N N . ILE A 1 108 ? 3.756 0.576 -7.177 1.00 98.50 108 ILE A N 1
ATOM 838 C CA . ILE A 1 108 ? 2.969 -0.025 -6.081 1.00 98.50 108 ILE A CA 1
ATOM 839 C C . ILE A 1 108 ? 1.658 0.742 -5.890 1.00 98.50 108 ILE A C 1
ATOM 841 O O . ILE A 1 108 ? 0.590 0.136 -5.914 1.00 98.50 108 ILE A O 1
ATOM 845 N N . ARG A 1 109 ? 1.718 2.078 -5.773 1.00 98.00 109 ARG A N 1
ATOM 846 C CA . ARG A 1 109 ? 0.507 2.909 -5.640 1.00 98.00 109 ARG A CA 1
ATOM 847 C C . ARG A 1 109 ? -0.451 2.693 -6.810 1.00 98.00 109 ARG A C 1
ATOM 849 O O . ARG A 1 109 ? -1.646 2.524 -6.611 1.00 98.00 109 ARG A O 1
ATOM 856 N N . ARG A 1 110 ? 0.078 2.665 -8.038 1.00 97.25 110 ARG A N 1
ATOM 857 C CA . ARG A 1 110 ? -0.715 2.405 -9.244 1.00 97.25 110 ARG A CA 1
ATOM 858 C C . ARG A 1 110 ? -1.372 1.030 -9.203 1.00 97.25 110 ARG A C 1
ATOM 860 O O . ARG A 1 110 ? -2.524 0.931 -9.597 1.00 97.25 110 ARG A O 1
ATOM 867 N N . TYR A 1 111 ? -0.654 -0.007 -8.790 1.00 97.88 111 TYR A N 1
ATOM 868 C CA . TYR A 1 111 ? -1.201 -1.354 -8.691 1.00 97.88 111 TYR A CA 1
ATOM 869 C C . TYR A 1 111 ? -2.378 -1.398 -7.715 1.00 97.88 111 TYR A C 1
ATOM 871 O O . TYR A 1 111 ? -3.473 -1.781 -8.112 1.00 97.88 111 TYR A O 1
ATOM 879 N N . LEU A 1 112 ? -2.168 -0.914 -6.487 1.00 97.88 112 LEU A N 1
ATOM 880 C CA . LEU A 1 112 ? -3.187 -0.926 -5.438 1.00 97.88 112 LEU A CA 1
ATOM 881 C C . LEU A 1 112 ? -4.425 -0.104 -5.827 1.00 97.88 112 LEU A C 1
ATOM 883 O O . LEU A 1 112 ? -5.542 -0.578 -5.673 1.00 97.88 112 LEU A O 1
ATOM 887 N N . ASN A 1 113 ? -4.237 1.081 -6.417 1.00 95.38 113 ASN A N 1
ATOM 888 C CA . ASN A 1 113 ? -5.344 1.931 -6.874 1.00 95.38 113 ASN A CA 1
ATOM 889 C C . ASN A 1 113 ? -6.116 1.357 -8.077 1.00 95.38 113 ASN A C 1
ATOM 891 O O . ASN A 1 113 ? -7.184 1.864 -8.399 1.00 95.38 113 ASN A O 1
ATOM 895 N N . ASN A 1 114 ? -5.557 0.375 -8.793 1.00 94.75 114 ASN A N 1
ATOM 896 C CA . ASN A 1 114 ? -6.246 -0.304 -9.891 1.00 94.75 114 ASN A CA 1
ATOM 897 C C . ASN A 1 114 ? -6.889 -1.622 -9.448 1.00 94.75 114 ASN A C 1
ATOM 899 O O . ASN A 1 114 ? -7.471 -2.296 -10.292 1.00 94.75 114 ASN A O 1
ATOM 903 N N . LEU A 1 115 ? -6.787 -2.026 -8.179 1.00 95.56 115 LEU A N 1
ATOM 904 C CA . LEU A 1 115 ? -7.572 -3.163 -7.711 1.00 95.56 115 LEU A CA 1
ATOM 905 C C . LEU A 1 115 ? -9.073 -2.846 -7.881 1.00 95.56 115 LEU A C 1
ATOM 907 O O . LEU A 1 115 ? -9.471 -1.698 -7.678 1.00 95.56 115 LEU A O 1
ATOM 911 N N . PRO A 1 116 ? -9.913 -3.828 -8.264 1.00 94.12 116 PRO A N 1
ATOM 912 C CA . PRO A 1 116 ? -11.353 -3.612 -8.431 1.00 94.12 116 PRO A CA 1
ATOM 913 C C . PRO A 1 116 ? -12.061 -3.141 -7.156 1.00 94.12 116 PRO A C 1
ATOM 915 O O . PRO A 1 116 ? -13.118 -2.521 -7.232 1.00 94.12 116 PRO A O 1
ATOM 918 N N . GLU A 1 117 ? -11.476 -3.450 -6.001 1.00 92.12 117 GLU A N 1
ATOM 919 C CA . GLU A 1 117 ? -11.947 -3.087 -4.672 1.00 92.12 117 GLU A CA 1
ATOM 920 C C . GLU A 1 117 ? -10.733 -2.711 -3.800 1.00 92.12 117 GLU A C 1
ATOM 922 O O . GLU A 1 117 ? -9.639 -3.249 -4.033 1.00 92.12 117 GLU A O 1
ATOM 927 N N . PRO A 1 118 ? -10.884 -1.808 -2.811 1.00 95.69 118 PRO A N 1
ATOM 928 C CA . PRO A 1 118 ? -9.840 -1.532 -1.828 1.00 95.69 118 PRO A CA 1
ATOM 929 C C . PRO A 1 118 ? -9.390 -2.792 -1.079 1.00 95.69 118 PRO A C 1
ATOM 931 O O . PRO A 1 118 ? -10.086 -3.805 -1.024 1.00 95.69 118 PRO A O 1
ATOM 934 N N . LEU A 1 119 ? -8.201 -2.728 -0.478 1.00 96.50 119 LEU A N 1
ATOM 935 C CA . LEU A 1 119 ? -7.601 -3.888 0.181 1.00 96.50 119 LEU A CA 1
ATOM 936 C C . LEU A 1 119 ? -8.432 -4.406 1.362 1.00 96.50 119 LEU A C 1
ATOM 938 O O . LEU A 1 119 ? -8.502 -5.617 1.567 1.00 96.50 119 LEU A O 1
ATOM 942 N N . VAL A 1 120 ? -9.044 -3.498 2.127 1.00 97.50 120 VAL A N 1
ATOM 943 C CA . VAL A 1 120 ? -10.147 -3.809 3.037 1.00 97.50 120 VAL A CA 1
ATOM 944 C C . VAL A 1 120 ? -11.436 -3.770 2.214 1.00 97.50 120 VAL A C 1
ATOM 946 O O . VAL A 1 120 ? -11.821 -2.684 1.771 1.00 97.50 120 VAL A O 1
ATOM 949 N N . PRO A 1 121 ? -12.108 -4.915 2.006 1.00 96.00 121 PRO A N 1
ATOM 950 C CA . PRO A 1 121 ? -13.330 -4.962 1.214 1.00 96.00 121 PRO A CA 1
ATOM 951 C C . PRO A 1 121 ? -14.446 -4.097 1.813 1.00 96.00 121 PRO A C 1
ATOM 953 O O . PRO A 1 121 ? -14.520 -3.898 3.030 1.00 96.00 121 PRO A O 1
ATOM 956 N N . LEU A 1 122 ? -15.355 -3.618 0.965 1.00 95.06 122 LEU A N 1
ATOM 957 C CA . LEU A 1 122 ? -16.421 -2.681 1.324 1.00 95.06 122 LEU A CA 1
ATOM 958 C C . LEU A 1 122 ? -17.346 -3.239 2.414 1.00 95.06 122 LEU A C 1
ATOM 960 O O . LEU A 1 122 ? -17.827 -2.488 3.257 1.00 95.06 122 LEU A O 1
ATOM 964 N N . ASN A 1 123 ? -17.551 -4.559 2.460 1.00 95.50 123 ASN A N 1
ATOM 965 C CA . ASN A 1 123 ? -18.365 -5.196 3.500 1.00 95.50 123 ASN A CA 1
ATOM 966 C C . ASN A 1 123 ? -17.736 -5.133 4.906 1.00 95.50 123 ASN A C 1
ATOM 968 O O . ASN A 1 123 ? -18.458 -5.289 5.886 1.00 95.50 123 ASN A O 1
ATOM 972 N N . LEU A 1 124 ? -16.424 -4.903 5.013 1.00 97.06 124 LEU A N 1
ATOM 973 C CA . LEU A 1 124 ? -15.697 -4.731 6.275 1.00 97.06 124 LEU A CA 1
ATOM 974 C C . LEU A 1 124 ? -15.327 -3.264 6.543 1.00 97.06 124 LEU A C 1
ATOM 976 O O . LEU A 1 124 ? -14.798 -2.956 7.611 1.00 97.06 124 LEU A O 1
ATOM 980 N N . TYR A 1 125 ? -15.610 -2.355 5.607 1.00 96.25 125 TYR A N 1
ATOM 981 C CA . TYR A 1 125 ? -15.206 -0.951 5.675 1.00 96.25 125 TYR A CA 1
ATOM 982 C C . TYR A 1 125 ? -15.662 -0.261 6.971 1.00 96.25 125 TYR A C 1
ATOM 984 O O . TYR A 1 125 ? -14.837 0.316 7.678 1.00 96.25 125 TYR A O 1
ATOM 992 N N . GLU A 1 126 ? -16.946 -0.364 7.331 1.00 95.94 126 GLU A N 1
ATOM 993 C CA . GLU A 1 126 ? -17.457 0.245 8.569 1.00 95.94 126 GLU A CA 1
ATOM 994 C C . GLU A 1 126 ? -16.881 -0.418 9.825 1.00 95.94 126 GLU A C 1
ATOM 996 O O . GLU A 1 126 ? -16.487 0.277 10.763 1.00 95.94 126 GLU A O 1
ATOM 1001 N N . GLU A 1 127 ? -16.745 -1.750 9.832 1.00 97.00 127 GLU A N 1
ATOM 1002 C CA . GLU A 1 127 ? -16.154 -2.471 10.965 1.00 97.00 127 GLU A CA 1
ATOM 1003 C C . GLU A 1 127 ? -14.711 -2.016 11.237 1.00 97.00 127 GLU A C 1
ATOM 1005 O O . GLU A 1 127 ? -14.329 -1.855 12.393 1.00 97.00 127 GLU A O 1
ATOM 1010 N N . PHE A 1 128 ? -13.926 -1.727 10.193 1.00 97.06 128 PHE A N 1
ATOM 1011 C CA . PHE A 1 128 ? -12.567 -1.189 10.326 1.00 97.06 128 PHE A CA 1
ATOM 1012 C C . PHE A 1 128 ? -12.509 0.237 10.889 1.00 97.06 128 PHE A C 1
ATOM 1014 O O . PHE A 1 128 ? -11.456 0.661 11.358 1.00 97.06 128 PHE A O 1
ATOM 1021 N N . ARG A 1 129 ? -13.609 0.992 10.888 1.00 96.44 129 ARG A N 1
ATOM 1022 C CA . ARG A 1 129 ? -13.642 2.380 11.386 1.00 96.44 129 ARG A CA 1
ATOM 1023 C C . ARG A 1 129 ? -14.093 2.472 12.837 1.00 96.44 129 ARG A C 1
ATOM 1025 O O . ARG A 1 129 ? -13.740 3.424 13.536 1.00 96.44 129 ARG A O 1
ATOM 1032 N N . GLU A 1 130 ? -14.849 1.487 13.308 1.00 96.12 130 GLU A N 1
ATOM 1033 C CA . GLU A 1 130 ? -15.404 1.461 14.661 1.00 96.12 130 GLU A CA 1
ATOM 1034 C C . GLU A 1 130 ? -14.356 1.539 15.787 1.00 96.12 130 GLU A C 1
ATOM 1036 O O . GLU A 1 130 ? -14.557 2.346 16.707 1.00 96.12 130 GLU A O 1
ATOM 1041 N N . PRO A 1 131 ? -13.224 0.803 15.744 1.00 96.31 131 PRO A N 1
ATOM 1042 C CA . PRO A 1 131 ? -12.212 0.898 16.795 1.00 96.31 131 PRO A CA 1
ATOM 1043 C C . PRO A 1 131 ? -11.618 2.309 16.893 1.00 96.31 131 PRO A C 1
ATOM 1045 O O . PRO A 1 131 ? -11.378 2.815 17.993 1.00 96.31 131 PRO A O 1
ATOM 1048 N N . GLN A 1 132 ? -11.455 2.995 15.754 1.00 95.50 132 GLN A N 1
ATOM 1049 C CA . GLN A 1 132 ? -10.920 4.356 15.711 1.00 95.50 132 GLN A CA 1
ATOM 1050 C C . GLN A 1 132 ? -11.825 5.367 16.412 1.00 95.50 132 GLN A C 1
ATOM 1052 O O . GLN A 1 132 ? -11.332 6.255 17.103 1.00 95.50 132 GLN A O 1
ATOM 1057 N N . LYS A 1 133 ? -13.151 5.213 16.313 1.00 92.62 133 LYS A N 1
ATOM 1058 C CA . LYS A 1 133 ? -14.118 6.092 16.996 1.00 92.62 133 LYS A CA 1
ATOM 1059 C C . LYS A 1 133 ? -14.012 6.002 18.529 1.00 92.62 133 LYS A C 1
ATOM 1061 O O . LYS A 1 133 ? -14.451 6.909 19.235 1.00 92.62 133 LYS A O 1
ATOM 1066 N N . LYS A 1 134 ? -13.432 4.919 19.063 1.00 91.38 134 LYS A N 1
ATOM 1067 C CA . LYS A 1 134 ? -13.340 4.621 20.508 1.00 91.38 134 LYS A CA 1
ATOM 1068 C C . LYS A 1 134 ? -11.907 4.659 21.049 1.00 91.38 134 LYS A C 1
ATOM 1070 O O . LYS A 1 134 ? -11.715 4.514 22.257 1.00 91.38 134 LYS A O 1
ATOM 1075 N N . ILE A 1 135 ? -10.916 4.910 20.192 1.00 91.62 135 ILE A N 1
ATOM 1076 C CA . ILE A 1 135 ? -9.488 4.803 20.514 1.00 91.62 135 ILE A CA 1
ATOM 1077 C C . ILE A 1 135 ? -9.057 5.642 21.723 1.00 91.62 135 ILE A C 1
ATOM 1079 O O . ILE A 1 135 ? -8.266 5.182 22.542 1.00 91.62 135 ILE A O 1
ATOM 1083 N N . ALA A 1 136 ? -9.618 6.845 21.878 1.00 89.81 136 ALA A N 1
ATOM 1084 C CA . ALA A 1 136 ? -9.270 7.755 22.968 1.00 89.81 136 ALA A CA 1
ATOM 1085 C C . ALA A 1 136 ? -9.593 7.178 24.358 1.00 89.81 136 ALA A C 1
ATOM 1087 O O . ALA A 1 136 ? -9.047 7.643 25.355 1.00 89.81 136 ALA A O 1
ATOM 1088 N N . LYS A 1 137 ? -10.486 6.181 24.430 1.00 90.62 137 LYS A N 1
ATOM 1089 C CA . LYS A 1 137 ? -10.882 5.522 25.679 1.00 90.62 137 LYS A CA 1
ATOM 1090 C C . LYS A 1 137 ? -10.014 4.307 25.989 1.00 90.62 137 LYS A C 1
ATOM 1092 O O . LYS A 1 137 ? -9.658 4.108 27.145 1.00 90.62 137 LYS A O 1
ATOM 1097 N N . ASP A 1 138 ? -9.702 3.495 24.980 1.00 93.25 138 ASP A N 1
ATOM 1098 C CA . ASP A 1 138 ? -8.957 2.249 25.163 1.00 93.25 138 ASP A CA 1
ATOM 1099 C C . ASP A 1 138 ? -8.199 1.839 23.890 1.00 93.25 138 ASP A C 1
ATOM 1101 O O . ASP A 1 138 ? -8.694 1.092 23.041 1.00 93.25 138 ASP A O 1
ATOM 1105 N N . LEU A 1 139 ? -6.953 2.307 23.778 1.00 94.00 139 LEU A N 1
ATOM 1106 C CA . LEU A 1 139 ? -6.049 1.934 22.689 1.00 94.00 139 LEU A CA 1
ATOM 1107 C C . LEU A 1 139 ? -5.779 0.422 22.654 1.00 94.00 139 LEU A C 1
ATOM 1109 O O . LEU A 1 139 ? -5.661 -0.160 21.578 1.00 94.00 139 LEU A O 1
ATOM 1113 N N . ARG A 1 140 ? -5.666 -0.237 23.813 1.00 93.56 140 ARG A N 1
ATOM 1114 C CA . ARG A 1 140 ? -5.324 -1.665 23.868 1.00 93.56 140 ARG A CA 1
ATOM 1115 C C . ARG A 1 140 ? -6.460 -2.509 23.304 1.00 93.56 140 ARG A C 1
ATOM 1117 O O . ARG A 1 140 ? -6.197 -3.440 22.544 1.00 93.56 140 ARG A O 1
ATOM 1124 N N . ASN A 1 141 ? -7.697 -2.181 23.662 1.00 94.56 141 ASN A N 1
ATOM 1125 C CA . ASN A 1 141 ? -8.867 -2.844 23.111 1.00 94.56 141 ASN A CA 1
ATOM 1126 C C . ASN A 1 141 ? -9.036 -2.539 21.615 1.00 94.56 141 ASN A C 1
ATOM 1128 O O . ASN A 1 141 ? -9.252 -3.470 20.847 1.00 94.56 141 ASN A O 1
ATOM 1132 N N . ALA A 1 142 ? -8.815 -1.292 21.178 1.00 95.25 142 ALA A N 1
ATOM 1133 C CA . ALA A 1 142 ? -8.849 -0.949 19.753 1.00 95.25 142 ALA A CA 1
ATOM 1134 C C . ALA A 1 142 ? -7.849 -1.785 18.929 1.00 95.25 142 ALA A C 1
ATOM 1136 O O . ALA A 1 142 ? -8.213 -2.355 17.905 1.00 95.25 142 ALA A O 1
ATOM 1137 N N . LEU A 1 143 ? -6.608 -1.947 19.406 1.00 94.81 143 LEU A N 1
ATOM 1138 C CA . LEU A 1 143 ? -5.607 -2.799 18.747 1.00 94.81 143 LEU A CA 1
ATOM 1139 C C . LEU A 1 143 ? -6.017 -4.278 18.709 1.00 94.81 143 LEU A C 1
ATOM 1141 O O . LEU A 1 143 ? -5.750 -4.966 17.724 1.00 94.81 143 LEU A O 1
ATOM 1145 N N . LYS A 1 144 ? -6.673 -4.779 19.762 1.00 94.50 144 LYS A N 1
ATOM 1146 C CA . LYS A 1 144 ? -7.206 -6.147 19.790 1.00 94.50 144 LYS A CA 1
ATOM 1147 C C . LYS A 1 144 ? -8.316 -6.335 18.753 1.00 94.50 144 LYS A C 1
ATOM 1149 O O . LYS A 1 144 ? -8.308 -7.344 18.054 1.00 94.50 144 LYS A O 1
ATOM 1154 N N . GLU A 1 145 ? -9.234 -5.379 18.642 1.00 96.25 145 GLU A N 1
ATOM 1155 C CA . GLU A 1 145 ? -10.293 -5.389 17.626 1.00 96.25 145 GLU A CA 1
ATOM 1156 C C . GLU A 1 145 ? -9.698 -5.343 16.212 1.00 96.25 145 GLU A C 1
ATOM 1158 O O . GLU A 1 145 ? -10.071 -6.160 15.375 1.00 96.25 145 GLU A O 1
ATOM 1163 N N . TYR A 1 146 ? -8.699 -4.490 15.957 1.00 97.00 146 TYR A N 1
ATOM 1164 C CA . TYR A 1 146 ? -8.019 -4.458 14.658 1.00 97.00 146 TYR A CA 1
ATOM 1165 C C . TYR A 1 146 ? -7.366 -5.788 14.285 1.00 97.00 146 TYR A C 1
ATOM 1167 O O . TYR A 1 146 ? -7.498 -6.210 13.140 1.00 97.00 146 TYR A O 1
ATOM 1175 N N . ARG A 1 147 ? -6.712 -6.489 15.224 1.00 94.19 147 ARG A N 1
ATOM 1176 C CA . ARG A 1 147 ? -6.185 -7.842 14.954 1.00 94.19 147 ARG A CA 1
ATOM 1177 C C . ARG A 1 147 ? -7.296 -8.787 14.489 1.00 94.19 147 ARG A C 1
ATOM 1179 O O . ARG A 1 147 ? -7.160 -9.419 13.450 1.00 94.19 147 ARG A O 1
ATOM 1186 N N . GLN A 1 148 ? -8.421 -8.811 15.205 1.00 95.25 148 GLN A N 1
ATOM 1187 C CA . GLN A 1 148 ? -9.570 -9.654 14.853 1.00 95.25 148 GLN A CA 1
ATOM 1188 C C . GLN A 1 148 ? -10.162 -9.294 13.485 1.00 95.25 148 GLN A C 1
ATOM 1190 O O . GLN A 1 148 ? -10.580 -10.175 12.740 1.00 95.25 148 GLN A O 1
ATOM 1195 N N . LEU A 1 149 ? -10.205 -8.006 13.143 1.00 97.00 149 LEU A N 1
ATOM 1196 C CA . LEU A 1 149 ? -10.689 -7.532 11.848 1.00 97.00 149 LEU A CA 1
ATOM 1197 C C . LEU A 1 149 ? -9.743 -7.910 10.707 1.00 97.00 149 LEU A C 1
ATOM 1199 O O . LEU A 1 149 ? -10.200 -8.344 9.653 1.00 97.00 149 LEU A O 1
ATOM 1203 N N . ILE A 1 150 ? -8.432 -7.813 10.929 1.00 95.50 150 ILE A N 1
ATOM 1204 C CA . ILE A 1 150 ? -7.429 -8.277 9.970 1.00 95.50 150 ILE A CA 1
ATOM 1205 C C . ILE A 1 150 ? -7.545 -9.794 9.770 1.00 95.50 150 ILE A C 1
ATOM 1207 O O . ILE A 1 150 ? -7.482 -10.260 8.635 1.00 95.50 150 ILE A O 1
ATOM 1211 N N . ASP A 1 151 ? -7.800 -10.565 10.830 1.00 92.88 151 ASP A N 1
ATOM 1212 C CA . ASP A 1 151 ? -8.008 -12.015 10.739 1.00 92.88 151 ASP A CA 1
ATOM 1213 C C . ASP A 1 151 ? -9.252 -12.398 9.919 1.00 92.88 151 ASP A C 1
ATOM 1215 O O . ASP A 1 151 ? -9.256 -13.456 9.287 1.00 92.88 151 ASP A O 1
ATOM 1219 N N . LYS A 1 152 ? -10.277 -11.534 9.879 1.00 95.88 152 LYS A N 1
ATOM 1220 C CA . LYS A 1 152 ? -11.477 -11.709 9.041 1.00 95.88 152 LYS A CA 1
ATOM 1221 C C . LYS A 1 152 ? -11.242 -11.412 7.557 1.00 95.88 152 LYS A C 1
ATOM 1223 O O . LYS A 1 152 ? -12.077 -11.802 6.740 1.00 95.88 152 LYS A O 1
ATOM 1228 N N . LEU A 1 153 ? -10.163 -10.713 7.192 1.00 96.50 153 LEU A N 1
ATOM 1229 C CA . LEU A 1 153 ? -9.869 -10.431 5.786 1.00 96.50 153 LEU A CA 1
ATOM 1230 C C . LEU A 1 153 ? -9.622 -11.739 5.018 1.00 96.50 153 LEU A C 1
ATOM 1232 O O . LEU A 1 153 ? -9.045 -12.683 5.576 1.00 96.50 153 LEU A O 1
ATOM 1236 N N . PRO A 1 154 ? -9.982 -11.802 3.722 1.00 95.62 154 PRO A N 1
ATOM 1237 C CA . PRO A 1 154 ? -9.584 -12.932 2.901 1.00 95.62 154 PRO A CA 1
ATOM 1238 C C . PRO A 1 154 ? -8.053 -13.047 2.854 1.00 95.62 154 PRO A C 1
ATOM 1240 O O . PRO A 1 154 ? -7.323 -12.065 3.018 1.00 95.62 154 PRO A O 1
ATOM 1243 N N . GLN A 1 155 ? -7.556 -14.272 2.676 1.00 93.56 155 GLN A N 1
ATOM 1244 C CA . GLN A 1 155 ? -6.152 -14.603 2.929 1.00 93.56 155 GLN A CA 1
ATOM 1245 C C . GLN A 1 155 ? -5.168 -13.728 2.137 1.00 93.56 155 GLN A C 1
ATOM 1247 O O . GLN A 1 155 ? -4.208 -13.230 2.728 1.00 93.56 155 GLN A O 1
ATOM 1252 N N . ALA A 1 156 ? -5.410 -13.506 0.842 1.00 94.75 156 ALA A N 1
ATOM 1253 C CA . ALA A 1 156 ? -4.548 -12.672 0.007 1.00 94.75 156 ALA A CA 1
ATOM 1254 C C . ALA A 1 156 ? -4.524 -11.205 0.461 1.00 94.75 156 ALA A C 1
ATOM 1256 O O . ALA A 1 156 ? -3.453 -10.604 0.561 1.00 94.75 156 ALA A O 1
ATOM 1257 N N . GLN A 1 157 ? -5.684 -10.635 0.793 1.00 96.06 157 GLN A N 1
ATOM 1258 C CA . GLN A 1 157 ? -5.821 -9.267 1.293 1.00 96.06 157 GLN A CA 1
ATOM 1259 C C . GLN A 1 157 ? -5.093 -9.109 2.624 1.00 96.06 157 GLN A C 1
ATOM 1261 O O . GLN A 1 157 ? -4.331 -8.161 2.794 1.00 96.06 157 GLN A O 1
ATOM 1266 N N . ARG A 1 158 ? -5.263 -10.069 3.541 1.00 95.12 158 ARG A N 1
ATOM 1267 C CA . ARG A 1 158 ? -4.560 -10.096 4.829 1.00 95.12 158 ARG A CA 1
ATOM 1268 C C . ARG A 1 158 ? -3.043 -10.132 4.648 1.00 95.12 158 ARG A C 1
ATOM 1270 O O . ARG A 1 158 ? -2.334 -9.342 5.263 1.00 95.12 158 ARG A O 1
ATOM 1277 N N . GLN A 1 159 ? -2.540 -11.022 3.792 1.00 94.38 159 GLN A N 1
ATOM 1278 C CA . GLN A 1 159 ? -1.102 -11.173 3.538 1.00 94.38 159 GLN A CA 1
ATOM 1279 C C . GLN A 1 159 ? -0.499 -9.922 2.893 1.00 94.38 159 GLN A C 1
ATOM 1281 O O . GLN A 1 159 ? 0.554 -9.449 3.325 1.00 94.38 159 GLN A O 1
ATOM 1286 N N . LEU A 1 160 ? -1.183 -9.349 1.901 1.00 96.50 160 LEU A N 1
ATOM 1287 C CA . LEU A 1 160 ? -0.758 -8.099 1.283 1.00 96.50 160 LEU A CA 1
ATOM 1288 C C . LEU A 1 160 ? -0.823 -6.931 2.276 1.00 96.50 160 LEU A C 1
ATOM 1290 O O . LEU A 1 160 ? 0.102 -6.123 2.307 1.00 96.50 160 LEU A O 1
ATOM 1294 N N . LEU A 1 161 ? -1.855 -6.857 3.121 1.00 96.75 161 LEU A N 1
ATOM 1295 C CA . LEU A 1 161 ? -1.969 -5.820 4.146 1.00 96.75 161 LEU A CA 1
ATOM 1296 C C . LEU A 1 161 ? -0.819 -5.912 5.148 1.00 96.75 161 LEU A C 1
ATOM 1298 O O . LEU A 1 161 ? -0.170 -4.903 5.397 1.00 96.75 161 LEU A O 1
ATOM 1302 N N . TYR A 1 162 ? -0.505 -7.102 5.664 1.00 94.69 162 TYR A N 1
ATOM 1303 C CA . TYR A 1 162 ? 0.650 -7.285 6.545 1.00 94.69 162 TYR A CA 1
ATOM 1304 C C . TYR A 1 162 ? 1.955 -6.845 5.887 1.00 94.69 162 TYR A C 1
ATOM 1306 O O . TYR A 1 162 ? 2.718 -6.095 6.492 1.00 94.69 162 TYR A O 1
ATOM 1314 N N . TYR A 1 163 ? 2.189 -7.240 4.634 1.00 95.25 163 TYR A N 1
ATOM 1315 C CA . TYR A 1 163 ? 3.380 -6.816 3.902 1.00 95.25 163 TYR A CA 1
ATOM 1316 C C . TYR A 1 163 ? 3.456 -5.289 3.747 1.00 95.25 163 TYR A C 1
ATOM 1318 O O . TYR A 1 163 ? 4.521 -4.697 3.928 1.00 95.25 163 TYR A O 1
ATOM 1326 N N . LEU A 1 164 ? 2.331 -4.642 3.424 1.00 97.12 164 LEU A N 1
ATOM 1327 C CA . LEU A 1 164 ? 2.258 -3.189 3.290 1.00 97.12 164 LEU A CA 1
ATOM 1328 C C . LEU A 1 164 ? 2.479 -2.482 4.631 1.00 97.12 164 LEU A C 1
ATOM 1330 O O . LEU A 1 164 ? 3.233 -1.517 4.681 1.00 97.12 164 LEU A O 1
ATOM 1334 N N . LEU A 1 165 ? 1.873 -2.953 5.721 1.00 96.56 165 LEU A N 1
ATOM 1335 C CA . LEU A 1 165 ? 2.070 -2.360 7.045 1.00 96.56 165 LEU A CA 1
ATOM 1336 C C . LEU A 1 165 ? 3.520 -2.506 7.520 1.00 96.56 165 LEU A C 1
ATOM 1338 O O . LEU A 1 165 ? 4.082 -1.538 8.029 1.00 96.56 165 LEU A O 1
ATOM 1342 N N . ASP A 1 166 ? 4.144 -3.662 7.286 1.00 94.25 166 ASP A N 1
ATOM 1343 C CA . ASP A 1 166 ? 5.564 -3.886 7.569 1.00 94.25 166 ASP A CA 1
ATOM 1344 C C . ASP A 1 166 ? 6.441 -2.868 6.828 1.00 94.25 166 ASP A C 1
ATOM 1346 O O . ASP A 1 166 ? 7.132 -2.065 7.457 1.00 94.25 166 ASP A O 1
ATOM 1350 N N . ILE A 1 167 ? 6.354 -2.809 5.493 1.00 95.94 167 ILE A N 1
ATOM 1351 C CA . ILE A 1 167 ? 7.199 -1.888 4.725 1.00 95.94 167 ILE A CA 1
ATOM 1352 C C . ILE A 1 167 ? 6.909 -0.420 5.068 1.00 95.94 167 ILE A C 1
ATOM 1354 O O . ILE A 1 167 ? 7.850 0.347 5.256 1.00 95.94 167 ILE A O 1
ATOM 1358 N N . LEU A 1 168 ? 5.642 -0.012 5.195 1.00 98.25 168 LEU A N 1
ATOM 1359 C CA . LEU A 1 168 ? 5.288 1.374 5.515 1.00 98.25 168 LEU A CA 1
ATOM 1360 C C . LEU A 1 168 ? 5.783 1.780 6.903 1.00 98.25 168 LEU A C 1
ATOM 1362 O O . LEU A 1 168 ? 6.256 2.904 7.062 1.00 98.25 168 LEU A O 1
ATOM 1366 N N . SER A 1 169 ? 5.743 0.874 7.881 1.00 97.44 169 SER A N 1
ATOM 1367 C CA . SER A 1 169 ? 6.295 1.138 9.211 1.00 97.44 169 SER A CA 1
ATOM 1368 C C . SER A 1 169 ? 7.811 1.318 9.188 1.00 97.44 169 SER A C 1
ATOM 1370 O O . SER A 1 169 ? 8.310 2.252 9.807 1.00 97.44 169 SER A O 1
ATOM 1372 N N . MET A 1 170 ? 8.547 0.531 8.391 1.00 96.69 170 MET A N 1
ATOM 1373 C CA . MET A 1 170 ? 9.992 0.723 8.211 1.00 96.69 170 MET A CA 1
ATOM 1374 C C . MET A 1 170 ? 10.322 2.111 7.640 1.00 96.69 170 MET A C 1
ATOM 1376 O O . MET A 1 170 ? 11.316 2.731 8.019 1.00 96.69 170 MET A O 1
ATOM 1380 N N . PHE A 1 171 ? 9.495 2.613 6.718 1.00 98.25 171 PHE A N 1
ATOM 1381 C CA . PHE A 1 171 ? 9.643 3.967 6.185 1.00 98.25 171 PHE A CA 1
ATOM 1382 C C . PHE A 1 171 ? 9.279 5.039 7.215 1.00 98.25 171 PHE A C 1
ATOM 1384 O O . PHE A 1 171 ? 10.015 6.019 7.335 1.00 98.25 171 PHE A O 1
ATOM 1391 N N . ALA A 1 172 ? 8.202 4.838 7.977 1.00 98.25 172 ALA A N 1
ATOM 1392 C CA . ALA A 1 172 ? 7.797 5.740 9.051 1.00 98.25 172 ALA A CA 1
ATOM 1393 C C . ALA A 1 172 ? 8.855 5.826 10.166 1.00 98.25 172 ALA A C 1
ATOM 1395 O O . ALA A 1 172 ? 9.161 6.924 10.623 1.00 98.25 172 ALA A O 1
ATOM 1396 N N . ASP A 1 173 ? 9.479 4.708 10.546 1.00 97.62 173 ASP A N 1
ATOM 1397 C CA . ASP A 1 173 ? 10.567 4.662 11.535 1.00 97.62 173 ASP A CA 1
ATOM 1398 C C . ASP A 1 173 ? 11.789 5.491 11.079 1.00 97.62 173 ASP A C 1
ATOM 1400 O O . ASP A 1 173 ? 12.499 6.080 11.898 1.00 97.62 173 ASP A O 1
ATOM 1404 N N . ASN A 1 174 ? 11.993 5.616 9.763 1.00 97.81 174 ASN A N 1
ATOM 1405 C CA . ASN A 1 174 ? 13.057 6.414 9.147 1.00 97.81 174 ASN A CA 1
ATOM 1406 C C . ASN A 1 174 ? 12.606 7.825 8.721 1.00 97.81 174 ASN A C 1
ATOM 1408 O O . ASN A 1 174 ? 13.299 8.499 7.951 1.00 97.81 174 ASN A O 1
ATOM 1412 N N . SER A 1 175 ? 11.474 8.319 9.237 1.00 98.00 175 SER A N 1
ATOM 1413 C CA . SER A 1 175 ? 10.901 9.609 8.827 1.00 98.00 175 SER A CA 1
ATOM 1414 C C . SER A 1 175 ? 11.772 10.825 9.131 1.00 98.00 175 SER A C 1
ATOM 1416 O O . SER A 1 175 ? 11.519 11.897 8.588 1.00 98.00 175 SER A O 1
ATOM 1418 N N . LYS A 1 176 ? 12.791 10.684 9.987 1.00 97.94 176 LYS A N 1
ATOM 1419 C CA . LYS A 1 176 ? 13.787 11.738 10.234 1.00 97.94 176 LYS A CA 1
ATOM 1420 C C . LYS A 1 176 ? 14.611 12.060 8.986 1.00 97.94 176 LYS A C 1
ATOM 1422 O O . LYS A 1 176 ? 14.928 13.224 8.780 1.00 97.94 176 LYS A O 1
ATOM 1427 N N . ASP A 1 177 ? 14.902 11.048 8.168 1.00 97.75 177 ASP A N 1
ATOM 1428 C CA . ASP A 1 177 ? 15.678 11.197 6.935 1.00 97.75 177 ASP A CA 1
ATOM 1429 C C . ASP A 1 177 ? 14.746 11.374 5.728 1.00 97.75 177 ASP A C 1
ATOM 1431 O O . ASP A 1 177 ? 14.895 12.304 4.945 1.00 97.75 177 ASP A O 1
ATOM 1435 N N . ASN A 1 178 ? 13.743 10.502 5.572 1.00 98.12 178 ASN A N 1
ATOM 1436 C CA . ASN A 1 178 ? 12.889 10.512 4.378 1.00 98.12 178 ASN A CA 1
ATOM 1437 C C . ASN A 1 178 ? 11.693 11.487 4.451 1.00 98.12 178 ASN A C 1
ATOM 1439 O O . ASN A 1 178 ? 11.006 11.683 3.446 1.00 98.12 178 ASN A O 1
ATOM 1443 N N . LEU A 1 179 ? 11.433 12.107 5.608 1.00 98.25 179 LEU A N 1
ATOM 1444 C CA . LEU A 1 179 ? 10.352 13.081 5.843 1.00 98.25 179 LEU A CA 1
ATOM 1445 C C . LEU A 1 179 ? 8.920 12.533 5.670 1.00 98.25 179 LEU A C 1
ATOM 1447 O O . LEU A 1 179 ? 7.971 13.296 5.455 1.00 98.25 179 LEU A O 1
ATOM 1451 N N . MET A 1 180 ? 8.742 11.214 5.772 1.00 98.25 180 MET A N 1
ATOM 1452 C CA . MET A 1 180 ? 7.464 10.524 5.582 1.00 98.25 180 MET A CA 1
ATOM 1453 C C . MET A 1 180 ? 7.025 9.778 6.854 1.00 98.25 180 MET A C 1
ATOM 1455 O O . MET A 1 180 ? 7.135 8.556 6.915 1.00 98.25 180 MET A O 1
ATOM 1459 N N . PRO A 1 181 ? 6.510 10.484 7.883 1.00 98.50 181 PRO A N 1
ATOM 1460 C CA . PRO A 1 181 ? 5.898 9.845 9.049 1.00 98.50 181 PRO A CA 1
ATOM 1461 C C . PRO A 1 181 ? 4.630 9.064 8.667 1.00 98.50 181 PRO A C 1
ATOM 1463 O O . PRO A 1 181 ? 4.054 9.284 7.595 1.00 98.50 181 PRO A O 1
ATOM 1466 N N . ALA A 1 182 ? 4.150 8.214 9.583 1.00 98.44 182 ALA A N 1
ATOM 1467 C CA . ALA A 1 182 ? 2.965 7.370 9.394 1.00 98.44 182 ALA A CA 1
ATOM 1468 C C . ALA A 1 182 ? 1.754 8.148 8.851 1.00 98.44 182 ALA A C 1
ATOM 1470 O O . ALA A 1 182 ? 1.149 7.716 7.875 1.00 98.44 182 ALA A O 1
ATOM 1471 N N . ARG A 1 183 ? 1.477 9.348 9.378 1.00 98.12 183 ARG A N 1
ATOM 1472 C CA . ARG A 1 183 ? 0.414 10.245 8.893 1.00 98.12 183 ARG A CA 1
ATOM 1473 C C . ARG A 1 183 ? 0.490 10.560 7.398 1.00 98.12 183 ARG A C 1
ATOM 1475 O O . ARG A 1 183 ? -0.528 10.551 6.705 1.00 98.12 183 ARG A O 1
ATOM 1482 N N . ASN A 1 184 ? 1.691 10.858 6.897 1.00 98.38 184 ASN A N 1
ATOM 1483 C CA . ASN A 1 184 ? 1.902 11.219 5.494 1.00 98.38 184 ASN A CA 1
ATOM 1484 C C . ASN A 1 184 ? 1.749 9.994 4.590 1.00 98.38 184 ASN A C 1
ATOM 1486 O O . ASN A 1 184 ? 1.188 10.099 3.502 1.00 98.38 184 ASN A O 1
ATOM 1490 N N . LEU A 1 185 ? 2.235 8.836 5.042 1.00 98.62 185 LEU A N 1
ATOM 1491 C CA . LEU A 1 185 ? 2.061 7.570 4.333 1.00 98.62 185 LEU A CA 1
ATOM 1492 C C . LEU A 1 185 ? 0.584 7.150 4.316 1.00 98.62 185 LEU A C 1
ATOM 1494 O O . LEU A 1 185 ? 0.065 6.798 3.261 1.00 98.62 185 LEU A O 1
ATOM 1498 N N . ALA A 1 186 ? -0.121 7.276 5.439 1.00 98.38 186 ALA A N 1
ATOM 1499 C CA . ALA A 1 186 ? -1.544 6.977 5.545 1.00 98.38 186 ALA A CA 1
ATOM 1500 C C . ALA A 1 186 ? -2.383 7.816 4.581 1.00 98.38 186 ALA A C 1
ATOM 1502 O O . ALA A 1 186 ? -3.222 7.264 3.881 1.00 98.38 186 ALA A O 1
ATOM 1503 N N . ALA A 1 187 ? -2.107 9.118 4.455 1.00 97.12 187 ALA A N 1
ATOM 1504 C CA . ALA A 1 187 ? -2.797 9.976 3.490 1.00 97.12 187 ALA A CA 1
ATOM 1505 C C . ALA A 1 187 ? -2.638 9.506 2.030 1.00 97.12 187 ALA A C 1
ATOM 1507 O O . ALA A 1 187 ? -3.509 9.754 1.204 1.00 97.12 187 ALA A O 1
ATOM 1508 N N . ILE A 1 188 ? -1.526 8.842 1.699 1.00 97.75 188 ILE A N 1
ATOM 1509 C CA . ILE A 1 188 ? -1.238 8.347 0.345 1.00 97.75 188 ILE A CA 1
ATOM 1510 C C . ILE A 1 188 ? -1.878 6.977 0.102 1.00 97.75 188 ILE A C 1
ATOM 1512 O O . ILE A 1 188 ? -2.351 6.709 -1.001 1.00 97.75 188 ILE A O 1
ATOM 1516 N N . PHE A 1 189 ? -1.850 6.099 1.104 1.00 98.25 189 PHE A N 1
ATOM 1517 C CA . PHE A 1 189 ? -2.282 4.708 0.968 1.00 98.25 189 PHE A CA 1
ATOM 1518 C C . PHE A 1 189 ? -3.730 4.464 1.396 1.00 98.25 189 PHE A C 1
ATOM 1520 O O . PHE A 1 189 ? -4.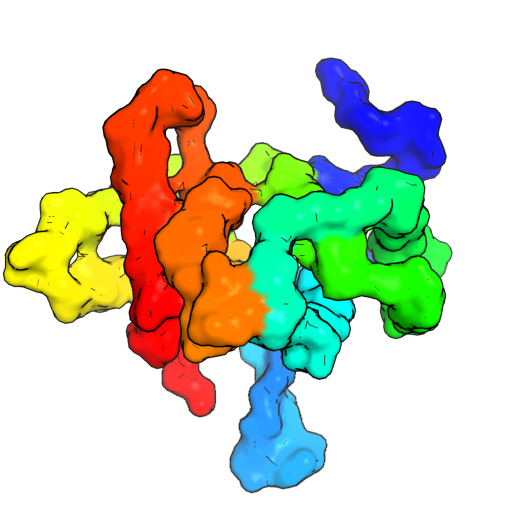314 3.473 0.969 1.00 98.25 189 PHE A O 1
ATOM 1527 N N . GLN A 1 190 ? -4.350 5.357 2.169 1.00 97.31 190 GLN A N 1
ATOM 1528 C CA . GLN A 1 190 ? -5.739 5.197 2.601 1.00 97.31 190 GLN A CA 1
ATOM 1529 C C . GLN A 1 190 ? -6.715 4.950 1.444 1.00 97.31 190 GLN A C 1
ATOM 1531 O O . GLN A 1 190 ? -7.490 4.004 1.574 1.00 97.31 190 GLN A O 1
ATOM 1536 N N . PRO A 1 191 ? -6.657 5.663 0.302 1.00 95.12 191 PRO A N 1
ATOM 1537 C CA . PRO A 1 191 ? -7.606 5.430 -0.784 1.00 95.12 191 PRO A CA 1
ATOM 1538 C C . PRO A 1 191 ? -7.560 4.009 -1.359 1.00 95.12 191 PRO A C 1
ATOM 1540 O O . PRO A 1 191 ? -8.565 3.533 -1.874 1.00 95.12 191 PRO A O 1
ATOM 1543 N N . SER A 1 192 ? -6.412 3.326 -1.266 1.00 96.31 192 SER A N 1
ATOM 1544 C CA . SER A 1 192 ? -6.268 1.937 -1.721 1.00 96.31 192 SER A CA 1
ATOM 1545 C C . SER A 1 192 ? -6.442 0.896 -0.621 1.00 96.31 192 SER A C 1
ATOM 1547 O O . SER A 1 192 ? -6.716 -0.263 -0.924 1.00 96.31 192 SER A O 1
ATOM 1549 N N . ILE A 1 193 ? -6.271 1.277 0.646 1.00 97.62 193 ILE A N 1
ATOM 1550 C CA . ILE A 1 193 ? -6.411 0.357 1.777 1.00 97.62 193 ILE A CA 1
ATOM 1551 C C . ILE A 1 193 ? -7.845 0.342 2.303 1.00 97.62 193 ILE A C 1
ATOM 1553 O O . ILE A 1 193 ? -8.392 -0.735 2.494 1.00 97.62 193 ILE A O 1
ATOM 1557 N N . LEU A 1 194 ? -8.442 1.508 2.549 1.00 96.88 194 LEU A N 1
ATOM 1558 C CA . LEU A 1 194 ? -9.718 1.643 3.248 1.00 96.88 194 LEU A CA 1
ATOM 1559 C C . LEU A 1 194 ? -10.484 2.855 2.713 1.00 96.88 194 LEU A C 1
ATOM 1561 O O . LEU A 1 194 ? -10.347 3.954 3.246 1.00 96.88 194 LEU A O 1
ATOM 1565 N N . SER A 1 195 ? -11.297 2.669 1.678 1.00 93.81 195 SER A N 1
ATOM 1566 C CA . SER A 1 195 ? -12.120 3.718 1.060 1.00 93.81 195 SER A CA 1
ATOM 1567 C C . SER A 1 195 ? -13.519 3.198 0.736 1.00 93.81 195 SER A C 1
ATOM 1569 O O . SER A 1 195 ? -13.736 1.989 0.665 1.00 93.81 195 SER A O 1
ATOM 1571 N N . HIS A 1 196 ? -14.474 4.116 0.584 1.00 92.81 196 HIS A N 1
ATOM 1572 C CA . HIS A 1 196 ? -15.856 3.793 0.246 1.00 92.81 196 HIS A CA 1
ATOM 1573 C C . HIS A 1 196 ? -16.426 4.885 -0.671 1.00 92.81 196 HIS A C 1
ATOM 1575 O O . HIS A 1 196 ? -16.339 6.059 -0.298 1.00 92.81 196 HIS A O 1
ATOM 1581 N N . PRO A 1 197 ? -17.060 4.540 -1.811 1.00 89.25 197 PRO A N 1
ATOM 1582 C CA . PRO A 1 197 ? -17.541 5.522 -2.789 1.00 89.25 197 PRO A CA 1
ATOM 1583 C C . PRO A 1 197 ? -18.449 6.612 -2.201 1.00 89.25 197 PRO A C 1
ATOM 1585 O O . PRO A 1 197 ? -18.346 7.778 -2.575 1.00 89.25 197 PRO A O 1
ATOM 1588 N N . ASP A 1 198 ? -19.301 6.250 -1.237 1.00 87.06 198 ASP A N 1
ATOM 1589 C CA . ASP A 1 198 ? -20.225 7.194 -0.587 1.00 87.06 198 ASP A CA 1
ATOM 1590 C C . ASP A 1 198 ? -19.524 8.211 0.333 1.00 87.06 198 ASP A C 1
ATOM 1592 O O . ASP A 1 198 ? -20.103 9.237 0.688 1.00 87.06 198 ASP A O 1
ATOM 1596 N N . HIS A 1 199 ? -18.276 7.947 0.727 1.00 86.94 199 HIS A N 1
ATOM 1597 C CA . HIS A 1 199 ? -17.511 8.762 1.673 1.00 86.94 199 HIS A CA 1
ATOM 1598 C C . HIS A 1 199 ? -16.358 9.534 1.025 1.00 86.94 199 HIS A C 1
ATOM 1600 O O . HIS A 1 199 ? -15.784 10.413 1.6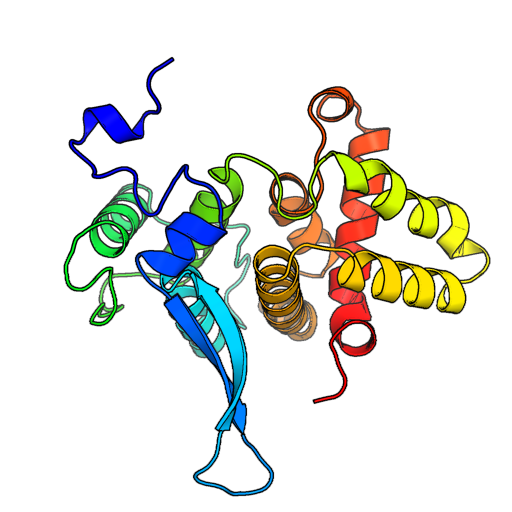67 1.00 86.94 199 HIS A O 1
ATOM 1606 N N . ASP A 1 200 ? -16.046 9.265 -0.246 1.00 74.19 200 ASP A N 1
ATOM 1607 C CA . ASP A 1 200 ? -14.905 9.854 -0.960 1.00 74.19 200 ASP A CA 1
ATOM 1608 C C . ASP A 1 200 ? -14.944 11.391 -1.026 1.00 74.19 200 ASP A C 1
ATOM 1610 O O . ASP A 1 200 ? -13.901 12.041 -1.107 1.00 74.19 200 ASP A O 1
ATOM 1614 N N . LEU A 1 201 ? -16.140 11.989 -0.976 1.00 80.38 201 LEU A N 1
ATOM 1615 C CA . LEU A 1 201 ? -16.342 13.441 -1.040 1.00 80.38 201 LEU A CA 1
ATOM 1616 C C . LEU A 1 201 ? -16.595 14.090 0.329 1.00 80.38 201 LEU A C 1
ATOM 1618 O O . LEU A 1 201 ? -16.803 15.304 0.389 1.00 80.38 201 LEU A O 1
ATOM 1622 N N . THR A 1 202 ? -16.560 13.318 1.419 1.00 88.88 202 THR A N 1
ATOM 1623 C CA . THR A 1 202 ? -16.848 13.810 2.772 1.00 88.88 202 THR A CA 1
ATOM 1624 C C . THR A 1 202 ? -15.550 13.923 3.580 1.00 88.88 202 THR A C 1
ATOM 1626 O O . THR A 1 202 ? -14.990 12.902 3.987 1.00 88.88 202 THR A O 1
ATOM 1629 N N . PRO A 1 203 ? -15.058 15.147 3.870 1.00 87.81 203 PRO A N 1
ATOM 1630 C CA . PRO A 1 203 ? -13.758 15.337 4.520 1.00 87.81 203 PRO A CA 1
ATOM 1631 C C . PRO A 1 203 ? -13.623 14.650 5.885 1.00 87.81 203 PRO A C 1
ATOM 1633 O O . PRO A 1 203 ? -12.551 14.149 6.217 1.00 87.81 203 PRO A O 1
ATOM 1636 N N . GLU A 1 204 ? -14.699 14.610 6.673 1.00 88.31 204 GLU A N 1
ATOM 1637 C CA . GLU A 1 204 ? -14.711 13.969 7.995 1.00 88.31 204 GLU A CA 1
ATOM 1638 C C . GLU A 1 204 ? -14.571 12.443 7.889 1.00 88.31 204 GLU A C 1
ATOM 1640 O O . GLU A 1 204 ? -13.772 11.831 8.602 1.00 88.31 204 GLU A O 1
ATOM 1645 N N . GLU A 1 205 ? -15.281 11.830 6.940 1.00 90.25 205 GLU A N 1
ATOM 1646 C CA . GLU A 1 205 ? -15.230 10.388 6.697 1.00 90.25 205 GLU A CA 1
ATOM 1647 C C . GLU A 1 205 ? -13.852 9.957 6.167 1.00 90.25 205 GLU A C 1
ATOM 1649 O O . GLU A 1 205 ? -13.294 8.936 6.598 1.00 90.25 205 GLU A O 1
ATOM 1654 N N . TYR A 1 206 ? -13.270 10.785 5.292 1.00 89.94 206 TYR A N 1
ATOM 1655 C CA . TYR A 1 206 ? -11.904 10.636 4.795 1.00 89.94 206 TYR A CA 1
ATOM 1656 C C . TYR A 1 2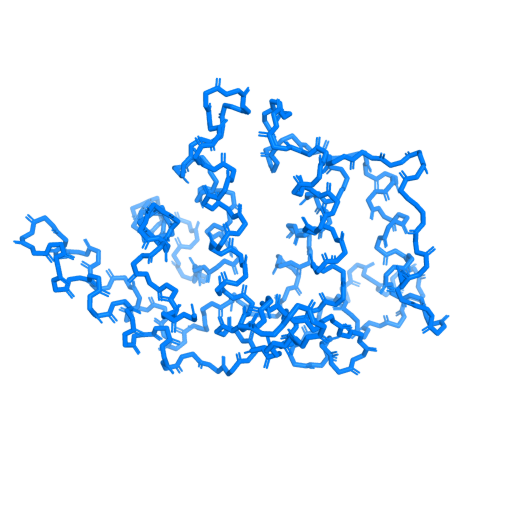06 ? -10.882 10.717 5.934 1.00 89.94 206 TYR A C 1
ATOM 1658 O O . TYR A 1 206 ? -10.032 9.836 6.072 1.00 89.94 206 TYR A O 1
ATOM 1666 N N . ALA A 1 207 ? -10.989 11.735 6.796 1.00 93.19 207 ALA A N 1
ATOM 1667 C CA . ALA A 1 207 ? -10.083 11.920 7.926 1.00 93.19 207 ALA A CA 1
ATOM 1668 C C . ALA A 1 207 ? -10.127 10.732 8.898 1.00 93.19 207 ALA A C 1
ATOM 1670 O O . ALA A 1 207 ? -9.078 10.299 9.380 1.00 93.19 207 ALA A O 1
ATOM 1671 N N . LEU A 1 208 ? -11.312 10.160 9.143 1.00 95.56 208 LEU A N 1
ATOM 1672 C CA . LEU A 1 208 ? -11.445 8.968 9.981 1.00 95.56 208 LEU A CA 1
ATOM 1673 C C . LEU A 1 208 ? -10.745 7.757 9.354 1.00 95.56 208 LEU A C 1
ATOM 1675 O O . LEU A 1 208 ? -9.981 7.073 10.032 1.00 95.56 208 LEU A O 1
ATOM 1679 N N . SER A 1 209 ? -10.965 7.516 8.060 1.00 96.12 209 SER A N 1
ATOM 1680 C CA . SER A 1 209 ? -10.338 6.401 7.334 1.00 96.12 209 SER A CA 1
ATOM 1681 C C . SER A 1 209 ? -8.814 6.559 7.274 1.00 96.12 209 SER A C 1
ATOM 1683 O O . SER A 1 209 ? -8.074 5.589 7.433 1.00 96.12 209 SER A O 1
ATOM 1685 N N . GLN A 1 210 ? -8.323 7.793 7.114 1.00 96.56 210 GLN A N 1
ATOM 1686 C CA . GLN A 1 210 ? -6.893 8.090 7.158 1.00 96.56 210 GLN A CA 1
ATOM 1687 C C . GLN A 1 210 ? -6.316 7.802 8.547 1.00 96.56 210 GLN A C 1
ATOM 1689 O O . GLN A 1 210 ? -5.250 7.196 8.642 1.00 96.56 210 GLN A O 1
ATOM 1694 N N . ALA A 1 211 ? -7.019 8.192 9.613 1.00 97.50 211 ALA A N 1
ATOM 1695 C CA . ALA A 1 211 ? -6.581 7.957 10.986 1.00 97.50 211 ALA A CA 1
ATOM 1696 C C . ALA A 1 211 ? -6.523 6.458 11.336 1.00 97.50 211 ALA A C 1
ATOM 1698 O O . ALA A 1 211 ? -5.627 6.043 12.070 1.00 97.50 211 ALA A O 1
ATOM 1699 N N . VAL A 1 212 ? -7.426 5.640 10.778 1.00 98.06 212 VAL A N 1
ATOM 1700 C CA . VAL A 1 212 ? -7.341 4.171 10.869 1.00 98.06 212 VAL A CA 1
ATOM 1701 C C . VAL A 1 212 ? -6.024 3.689 10.262 1.00 98.06 212 VAL A C 1
ATOM 1703 O O . VAL A 1 212 ? -5.245 3.019 10.932 1.00 98.06 212 VAL A O 1
ATOM 1706 N N . VAL A 1 213 ? -5.734 4.057 9.010 1.00 98.31 213 VAL A N 1
ATOM 1707 C CA . VAL A 1 213 ? -4.519 3.598 8.312 1.00 98.31 213 VAL A CA 1
ATOM 1708 C C . VAL A 1 213 ? -3.244 4.106 8.992 1.00 98.31 213 VAL A C 1
ATOM 1710 O O . VAL A 1 213 ? -2.274 3.360 9.096 1.00 98.31 213 VAL A O 1
ATOM 1713 N N . GLU A 1 214 ? -3.246 5.337 9.506 1.00 98.44 214 GLU A N 1
ATOM 1714 C CA . GLU A 1 214 ? -2.143 5.895 10.298 1.00 98.44 214 GLU A CA 1
ATOM 1715 C C . GLU A 1 214 ? -1.848 5.038 11.531 1.00 98.44 214 GLU A C 1
ATOM 1717 O O . GLU A 1 214 ? -0.701 4.636 11.731 1.00 98.44 214 GLU A O 1
ATOM 1722 N N . LEU A 1 215 ? -2.885 4.679 12.293 1.00 97.88 215 LEU A N 1
ATOM 1723 C CA . LEU A 1 215 ? -2.751 3.802 13.451 1.00 97.88 215 LEU A CA 1
ATOM 1724 C C . LEU A 1 215 ? -2.234 2.416 13.069 1.00 97.88 215 LEU A C 1
ATOM 1726 O O . LEU A 1 215 ? -1.363 1.877 13.753 1.00 97.88 215 LEU A O 1
ATOM 1730 N N . LEU A 1 216 ? -2.750 1.828 11.987 1.00 98.00 216 LEU A N 1
ATOM 1731 C CA . LEU A 1 216 ? -2.302 0.511 11.533 1.00 98.00 216 LEU A CA 1
ATOM 1732 C C . LEU A 1 216 ? -0.807 0.516 11.174 1.00 98.00 216 LEU A C 1
ATOM 1734 O O . LEU A 1 216 ? -0.109 -0.456 11.463 1.00 98.00 216 LEU A O 1
ATOM 1738 N N . ILE A 1 217 ? -0.301 1.604 10.581 1.00 98.25 217 ILE A N 1
ATOM 1739 C CA . ILE A 1 217 ? 1.128 1.769 10.273 1.00 98.25 217 ILE A CA 1
ATOM 1740 C C . ILE A 1 217 ? 1.939 1.938 11.565 1.00 98.25 217 ILE A C 1
ATOM 1742 O O . ILE A 1 217 ? 2.925 1.224 11.768 1.00 98.25 217 ILE A O 1
ATOM 1746 N N . GLU A 1 218 ? 1.520 2.849 12.448 1.00 96.81 218 GLU A N 1
ATOM 1747 C CA . GLU A 1 218 ? 2.229 3.184 13.693 1.00 96.81 218 GLU A CA 1
ATOM 1748 C C . GLU A 1 218 ? 2.333 1.982 14.646 1.00 96.81 218 GLU A C 1
ATOM 1750 O O . GLU A 1 218 ? 3.374 1.745 15.259 1.00 96.81 218 GLU A O 1
ATOM 1755 N N . TYR A 1 219 ? 1.276 1.172 14.723 1.00 95.69 219 TYR A N 1
ATOM 1756 C CA . TYR A 1 219 ? 1.205 0.001 15.597 1.00 95.69 219 TYR A CA 1
ATOM 1757 C C . TYR A 1 219 ? 1.375 -1.328 14.857 1.00 95.69 219 TYR A C 1
ATOM 1759 O O . TYR A 1 219 ? 1.101 -2.380 15.433 1.00 95.69 219 TYR A O 1
ATOM 1767 N N . SER A 1 220 ? 1.879 -1.306 13.623 1.00 93.88 220 SER A N 1
ATOM 1768 C CA . SER A 1 220 ? 2.130 -2.490 12.783 1.00 93.88 220 SER A CA 1
ATOM 1769 C C . SER A 1 220 ? 2.840 -3.626 13.527 1.00 93.88 220 SER A C 1
ATOM 1771 O O . SER A 1 220 ? 2.355 -4.750 13.513 1.00 93.88 220 SER A O 1
ATOM 1773 N N . LYS A 1 221 ? 3.907 -3.345 14.288 1.00 89.25 221 LYS A N 1
ATOM 1774 C CA . LYS A 1 221 ? 4.643 -4.344 15.098 1.00 89.25 221 LYS A CA 1
ATOM 1775 C C . LYS A 1 221 ? 3.768 -5.066 16.128 1.00 89.25 221 LYS A C 1
ATOM 1777 O O . LYS A 1 221 ? 4.078 -6.175 16.532 1.00 89.25 221 LYS A O 1
ATOM 1782 N N . ARG A 1 222 ? 2.681 -4.432 16.582 1.00 89.06 222 ARG A N 1
ATOM 1783 C CA . ARG A 1 222 ? 1.681 -5.037 17.471 1.00 89.06 222 ARG A CA 1
ATOM 1784 C C . ARG A 1 222 ? 0.504 -5.634 16.710 1.00 89.06 222 ARG A C 1
ATOM 1786 O O . ARG A 1 222 ? -0.381 -6.161 17.363 1.00 89.06 222 ARG A O 1
ATOM 1793 N N . LEU A 1 223 ? 0.411 -5.517 15.397 1.00 87.69 223 LEU A N 1
ATOM 1794 C CA . LEU A 1 223 ? -0.702 -6.046 14.601 1.00 87.69 223 LEU A CA 1
ATOM 1795 C C . LEU A 1 223 ? -0.267 -7.214 13.718 1.00 87.69 223 LEU A C 1
ATOM 1797 O O . LEU A 1 223 ? -1.084 -8.082 13.418 1.00 87.69 223 LEU A O 1
ATOM 1801 N N . LEU A 1 224 ? 1.004 -7.226 13.322 1.00 82.44 224 LEU A N 1
ATOM 1802 C CA . LEU A 1 224 ? 1.640 -8.326 12.621 1.00 82.44 224 LEU A CA 1
ATOM 1803 C C . LEU A 1 224 ? 1.654 -9.579 13.513 1.00 82.44 224 LEU A C 1
ATOM 1805 O O . LEU A 1 224 ? 1.728 -9.451 14.740 1.00 82.44 224 LEU A O 1
ATOM 1809 N N . PRO A 1 225 ? 1.541 -10.776 12.913 1.00 73.25 225 PRO A N 1
ATOM 1810 C CA . PRO A 1 225 ? 1.670 -12.022 13.654 1.00 73.25 225 PRO A CA 1
ATOM 1811 C C . PRO A 1 225 ? 3.048 -12.097 14.319 1.00 73.25 225 PRO A C 1
ATOM 1813 O O . PRO A 1 225 ? 4.036 -11.628 13.754 1.00 73.25 225 PRO A O 1
ATOM 1816 N N . ASP A 1 226 ? 3.100 -12.693 15.509 1.00 63.50 226 ASP A N 1
ATOM 1817 C CA . ASP A 1 226 ? 4.360 -13.066 16.145 1.00 63.50 226 ASP A CA 1
ATOM 1818 C C . ASP A 1 226 ? 4.942 -14.228 15.314 1.00 63.50 226 ASP A C 1
ATOM 1820 O O . ASP A 1 226 ? 4.399 -15.335 15.350 1.00 63.50 226 ASP A O 1
ATOM 1824 N N . VAL A 1 227 ? 5.952 -13.945 14.482 1.00 49.47 227 VAL A N 1
ATOM 1825 C CA . VAL A 1 227 ? 6.689 -14.944 13.681 1.00 49.47 227 VAL A CA 1
ATOM 1826 C C . VAL A 1 227 ? 8.018 -15.238 14.348 1.00 49.47 227 VAL A C 1
ATOM 1828 O O . VAL A 1 227 ? 8.692 -14.254 14.733 1.00 49.47 227 VAL A O 1
#

Foldseek 3Di:
DPDPCVVVVFPCQQFLEAQVSNQVLAWDFDWDQDVDNPDTDGPDIGRPLLVVLLVVCVVAPLQAACQLNDAFDPVLLVVLVVCLRDPDCSCVVPDCVVHDNNSSSNNVLNRLLSHPAALLHPVCQVQLLVLLVCCVPPVPVSLVSLLVSLVPGPRHSSVVLLVVLVSLLSSLVSCVRHVQHLLNVLLSCLCRHHDDPVCPPPVVSSVSSSVSSSSCNNCSVSNHDPD

Solvent-accessible surface area (backbone atoms only — not comparable to full-atom values): 12402 Å² total; per-residue (Å²): 130,85,59,84,58,64,83,74,75,53,68,63,56,49,58,61,31,54,70,67,54,18,28,75,70,40,58,27,76,41,67,44,81,42,102,46,97,90,41,63,49,71,81,41,54,33,39,26,62,52,48,56,33,48,52,51,32,65,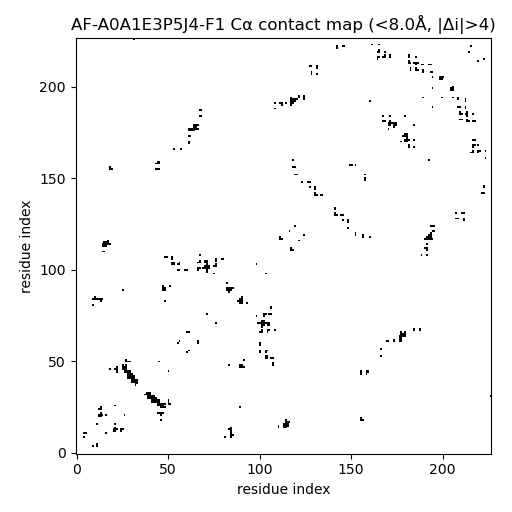75,71,27,50,60,38,66,38,59,71,68,48,77,32,57,67,70,59,32,51,50,49,52,49,42,46,50,35,82,92,55,38,44,77,80,63,73,62,83,95,61,50,55,31,23,38,39,42,42,48,53,51,47,46,66,33,34,79,58,35,58,42,46,70,93,48,44,66,68,65,47,54,41,60,79,47,30,95,80,38,54,69,58,26,53,52,51,50,40,55,53,48,69,68,40,57,69,56,45,34,40,42,47,50,53,49,26,52,55,51,28,59,36,25,77,30,20,89,59,9,68,31,40,36,63,60,47,12,68,68,43,17,70,28,39,47,52,52,86,93,34,75,86,36,71,68,56,44,51,52,37,25,52,40,40,18,49,48,26,72,44,20,87,77,56,49,79,94,126

Secondary structure (DSSP, 8-state):
---GGGGGT--TTSSSS-HHHHHHHSEEEEEEE-SSTT-EEEEEEEEHHHHHHHHHHHHHTTT-TTTTTSPPPHHHHHHHHHHHHSTTTTTTT---TT--HHHHHHHHHHHHHTSSS-SS-HHHHHHHHHHHHHTTT-HHHHHHHHHHHHHHS-HHHHHHHHHHHHHHHHHHHTHHHH---HHHHHHHHHHHHS--TTTTT-HHHHHH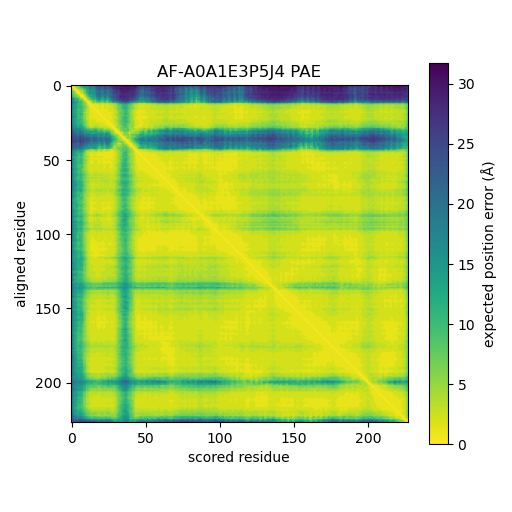HHHHHHHHHHTGGGTS---

Radius 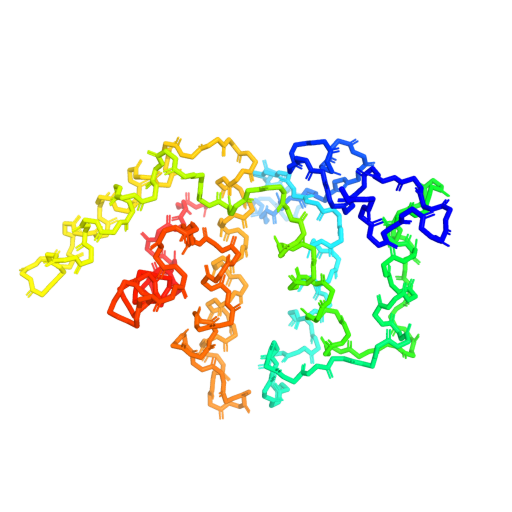of gyration: 17.44 Å; Cα contacts (8 Å, |Δi|>4): 313; chains: 1; bounding box: 40×38×52 Å

Organism: Wickerhamomyces anomalus (strain ATCC 58044 / CBS 1984 / NCYC 433 / NRRL Y-366-8) (NCBI:txid683960)

Nearest PDB structures (foldseek):
  1tx4-assembly1_A  TM=8.619E-01  e=1.858E-11  Homo sapiens
  1ow3-assembly1_A  TM=8.581E-01  e=1.953E-11  Homo sapiens
  2ngr-assembly1_B  TM=8.404E-01  e=1.251E-11  Homo sapiens
  5m6x-assembly1_A  TM=8.581E-01  e=9.505E-11  Homo sapiens
  7qtm-assembly1_H  TM=8.643E-01  e=2.556E-10  Homo sapiens

InterPro domains:
  IPR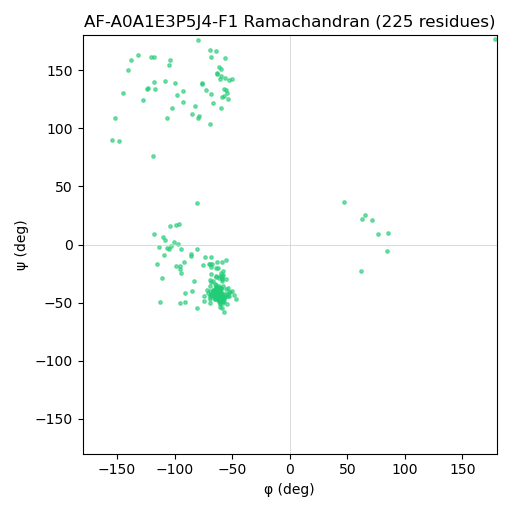000198 Rho GTPase-activating protein domain [PF00620] (47-197)
  IPR000198 Rho GTPase-activating protein domain [PS50238] (17-224)
  IPR000198 Rho GTPase-activating protein domain [SM00324] (44-221)
  IPR008936 Rho GTPase activation protein [G3DSA:1.10.555.10] (1-226)
  IPR008936 Rho GTPase activation protein [SSF48350] (11-221)
  IPR051025 Rho GTPase-activating [PTHR15228] (36-225)

Sequence (227 aa):
MASQNQKFGFGNEVFGVPLEESINVAESLISVPSDSPDDFIHYGRIPLLVGKCGSYLKEKGLKVEGIFRVAGASRRVKELQYIFSTPPEYGRKLNWDGYTVHDAASLIRRYLNNLPEPLVPLNLYEEFREPQKKIAKDLRNALKEYRQLIDKLPQAQRQLLYYLLDILSMFADNSKDNLMPARNLAAIFQPSILSHPDHDLTPEEYALSQAVVELLIEYSKRLLPDV

pLDDT: mean 90.35, std 14.25, range [30.84, 98.62]

Mean predicted aligned error: 5.61 Å